Protein AF-A0A2S5M5R1-F1 (afdb_monomer_lite)

Secondary structure (DSSP, 8-state):
-HHHHHHHHHSHHHHHHHHHHHHHHHHH-HHHHHHHHHHHHHHHTTSSPPPSS-SBTT----SSPEEEES-TTSTT-EEEE-HHHHHHHHHT-PPBBPTTSS-SBSSPPPTTTHHHHHHHHHHHHHHHHHHHHHHHHHHHHHHHHTTS--TT----PPPPPP-----------PPPP-S-HHHHHHHTTTTTS-HHHHHHHHHHHHHHHHHHHHHHHHHHHHHHHHHHHHHHHHHHHHHHHHHHTT-------SS-----

Foldseek 3Di:
DVVVLVVLCPDPVNVVVVVVVVVVVCVVCVLQVVLQVVLVVCVVVVVADADQWFFFPPGRHRPDWDWDDQDSVNSVPTGTHHPVVNVCCVPVHKTAGDPPDPDRINYPDDPVCPVVNVVVVVVVVVVVVVVVVCVVVVVVVVVVVVVPDDPPDDDDDDDDDDDDDDDDDDDDDDDDDDDDVVVVVVVVVPPDDDPVVVVVVVVVVVVVVVVVVVVVVVVVVVVVVCVVVVCPVVVVVVVVVCVVVVNPDADPDVPDDDRD

Structure (mmCIF, N/CA/C/O backbone):
data_AF-A0A2S5M5R1-F1
#
_entry.id   AF-A0A2S5M5R1-F1
#
loop_
_atom_site.group_PDB
_atom_site.id
_atom_site.type_symbol
_atom_site.label_atom_id
_atom_site.label_alt_id
_atom_site.label_comp_id
_atom_site.label_asym_id
_atom_site.label_entity_id
_atom_site.label_seq_id
_atom_site.pdbx_PDB_ins_code
_atom_site.Cartn_x
_atom_site.Cartn_y
_atom_site.Cartn_z
_atom_site.occupancy
_atom_site.B_iso_or_equiv
_atom_site.auth_seq_id
_atom_site.auth_comp_id
_atom_site.auth_asym_id
_atom_site.auth_atom_id
_atom_site.pdbx_PDB_model_num
ATOM 1 N N . MET A 1 1 ? 22.640 10.472 -2.741 1.00 59.88 1 MET A N 1
ATOM 2 C CA . MET A 1 1 ? 22.405 9.241 -3.544 1.00 59.88 1 MET A CA 1
ATOM 3 C C . MET A 1 1 ? 20.996 9.078 -4.152 1.00 59.88 1 MET A C 1
ATOM 5 O O . MET A 1 1 ? 20.898 8.384 -5.154 1.00 59.88 1 MET A O 1
ATOM 9 N N . ARG A 1 2 ? 19.905 9.709 -3.663 1.00 61.41 2 ARG A N 1
ATOM 10 C CA . ARG A 1 2 ? 18.540 9.533 -4.243 1.00 61.41 2 ARG A CA 1
ATOM 11 C C . ARG A 1 2 ? 18.372 9.978 -5.711 1.00 61.41 2 ARG A C 1
ATOM 13 O O . ARG A 1 2 ? 17.517 9.445 -6.412 1.00 61.41 2 ARG A O 1
ATOM 20 N N . LEU A 1 3 ? 19.208 10.901 -6.187 1.00 73.88 3 LEU A N 1
ATOM 21 C CA . LEU A 1 3 ? 19.103 11.466 -7.539 1.00 73.88 3 LEU A CA 1
ATOM 22 C C . LEU A 1 3 ? 19.398 10.445 -8.653 1.00 73.88 3 LEU A C 1
ATOM 24 O O . LEU A 1 3 ? 18.807 10.528 -9.725 1.00 73.88 3 LEU A O 1
ATOM 28 N N . ALA A 1 4 ? 20.261 9.451 -8.412 1.00 80.44 4 ALA A N 1
ATOM 29 C CA . ALA A 1 4 ? 20.631 8.471 -9.438 1.00 80.44 4 ALA A CA 1
ATOM 30 C C . ALA A 1 4 ? 19.449 7.567 -9.843 1.00 80.44 4 ALA A C 1
ATOM 32 O O . ALA A 1 4 ? 19.233 7.311 -11.028 1.00 80.44 4 ALA A O 1
ATOM 33 N N . GLY A 1 5 ? 18.635 7.139 -8.870 1.00 84.44 5 GLY A N 1
ATOM 34 C CA . GLY A 1 5 ? 17.433 6.341 -9.132 1.00 84.44 5 GLY A CA 1
ATOM 35 C C . GLY A 1 5 ? 16.354 7.133 -9.873 1.00 84.44 5 GLY A C 1
ATOM 36 O O . GLY A 1 5 ? 15.757 6.625 -10.821 1.00 84.44 5 GLY A O 1
ATOM 37 N N . GLN A 1 6 ? 16.161 8.401 -9.497 1.00 89.88 6 GLN A N 1
ATOM 38 C CA . GLN A 1 6 ? 15.200 9.296 -10.150 1.00 89.88 6 GLN A CA 1
ATOM 39 C C . GLN A 1 6 ? 15.579 9.575 -11.609 1.00 89.88 6 GLN A C 1
ATOM 41 O O . GLN A 1 6 ? 14.720 9.491 -12.484 1.00 89.88 6 GLN A O 1
ATOM 46 N N . ARG A 1 7 ? 16.869 9.813 -11.892 1.00 92.75 7 ARG A N 1
ATOM 47 C CA . ARG A 1 7 ? 17.368 10.000 -13.266 1.00 92.75 7 ARG A CA 1
ATOM 48 C C . ARG A 1 7 ? 17.078 8.783 -14.142 1.00 92.75 7 ARG A C 1
ATOM 50 O O . ARG A 1 7 ? 16.558 8.940 -15.240 1.00 92.75 7 ARG A O 1
ATOM 57 N N . ARG A 1 8 ? 17.334 7.566 -13.645 1.00 91.88 8 ARG A N 1
ATOM 58 C CA . ARG A 1 8 ? 17.018 6.331 -14.382 1.00 91.88 8 ARG A CA 1
ATOM 59 C C . ARG A 1 8 ? 15.512 6.181 -14.618 1.00 91.88 8 ARG A C 1
ATOM 61 O O . ARG A 1 8 ? 15.122 5.862 -15.737 1.00 91.88 8 ARG A O 1
ATOM 68 N N . ALA A 1 9 ? 14.683 6.437 -13.604 1.00 91.50 9 ALA A N 1
ATOM 69 C CA . ALA A 1 9 ? 13.225 6.332 -13.702 1.00 91.50 9 ALA A CA 1
ATOM 70 C C . ALA A 1 9 ? 12.599 7.338 -14.688 1.00 91.50 9 ALA A C 1
ATOM 72 O O . ALA A 1 9 ? 11.546 7.049 -15.251 1.00 91.50 9 ALA A O 1
ATOM 73 N N . ALA A 1 10 ? 13.242 8.488 -14.924 1.00 93.56 10 ALA A N 1
ATOM 74 C CA . ALA A 1 10 ? 12.776 9.489 -15.886 1.00 93.56 10 ALA A CA 1
ATOM 75 C C . ALA A 1 10 ? 13.009 9.080 -17.357 1.00 93.56 10 ALA A C 1
ATOM 77 O O . ALA A 1 10 ? 12.221 9.448 -18.237 1.00 93.56 10 ALA A O 1
ATOM 78 N N . THR A 1 11 ? 14.056 8.292 -17.636 1.00 96.94 11 THR A N 1
ATOM 79 C CA . THR A 1 11 ? 14.350 7.809 -18.999 1.00 96.94 11 THR A CA 1
ATOM 80 C C . THR A 1 11 ? 13.228 6.922 -19.543 1.00 96.94 11 THR A C 1
ATOM 82 O O . THR A 1 11 ? 12.587 6.189 -18.790 1.00 96.94 11 THR A O 1
ATOM 85 N N . GLU A 1 12 ? 13.004 6.951 -20.857 1.00 97.88 12 GLU A N 1
ATOM 86 C CA . GLU A 1 12 ? 12.031 6.076 -21.527 1.00 97.88 12 GLU A CA 1
ATOM 87 C C . GLU A 1 12 ? 12.322 4.595 -21.252 1.00 97.88 12 GLU A C 1
ATOM 89 O O . GLU A 1 12 ? 11.442 3.856 -20.812 1.00 97.88 12 GLU A O 1
ATOM 94 N N . ARG A 1 13 ? 13.596 4.193 -21.371 1.00 96.75 13 ARG A N 1
ATOM 95 C CA . ARG A 1 13 ? 14.056 2.843 -21.021 1.00 96.75 13 ARG A CA 1
ATOM 96 C C . ARG A 1 13 ? 13.705 2.467 -19.578 1.00 96.75 13 ARG A C 1
ATOM 98 O O . ARG A 1 13 ? 13.261 1.352 -19.322 1.00 96.75 13 ARG A O 1
ATOM 105 N N . GLY A 1 14 ? 13.904 3.374 -18.621 1.00 95.62 14 GLY A N 1
ATOM 106 C CA . GLY A 1 14 ? 13.550 3.137 -17.219 1.00 95.62 14 GLY A CA 1
ATOM 107 C C . GLY A 1 14 ? 12.045 2.978 -17.005 1.00 95.62 14 GLY A C 1
ATOM 108 O O . GLY A 1 14 ? 11.625 2.092 -16.256 1.00 95.62 14 GLY A O 1
ATOM 109 N N . ARG A 1 15 ? 11.235 3.788 -17.698 1.00 96.00 15 ARG A N 1
ATOM 110 C CA . ARG A 1 15 ? 9.771 3.684 -17.680 1.00 96.00 15 ARG A CA 1
ATOM 111 C C . ARG A 1 15 ? 9.294 2.349 -18.248 1.00 96.00 15 ARG A C 1
ATOM 113 O O . ARG A 1 15 ? 8.518 1.676 -17.577 1.00 96.00 15 ARG A O 1
ATOM 120 N N . ASP A 1 16 ? 9.800 1.925 -19.405 1.00 97.62 16 ASP A N 1
ATOM 121 C CA . ASP A 1 16 ? 9.460 0.634 -20.020 1.00 97.62 16 ASP A CA 1
ATOM 122 C C . ASP A 1 16 ? 9.837 -0.555 -19.116 1.00 97.62 16 ASP A C 1
ATOM 124 O O . ASP A 1 16 ? 9.004 -1.422 -18.843 1.00 97.62 16 ASP A O 1
ATOM 128 N N . ILE A 1 17 ? 11.045 -0.555 -18.537 1.00 96.62 17 ILE A N 1
ATOM 129 C CA . ILE A 1 17 ? 11.464 -1.593 -17.579 1.00 96.62 17 ILE A CA 1
ATOM 130 C C . ILE A 1 17 ? 10.502 -1.659 -16.384 1.00 96.62 17 ILE A C 1
ATOM 132 O O . ILE A 1 17 ? 10.094 -2.754 -15.979 1.00 96.62 17 ILE A O 1
ATOM 136 N N . ASN A 1 18 ? 10.122 -0.506 -15.827 1.00 95.50 18 ASN A N 1
ATOM 137 C CA . ASN A 1 18 ? 9.189 -0.443 -14.707 1.00 95.50 18 ASN A CA 1
ATOM 138 C C . ASN A 1 18 ? 7.787 -0.934 -15.102 1.00 95.50 18 ASN A C 1
ATOM 140 O O . ASN A 1 18 ? 7.195 -1.729 -14.376 1.00 95.50 18 ASN A O 1
ATOM 144 N N . LEU A 1 19 ? 7.275 -0.532 -16.268 1.00 96.62 19 LEU A N 1
ATOM 145 C CA . LEU A 1 19 ? 5.982 -0.989 -16.785 1.00 96.62 19 LEU A CA 1
ATOM 146 C C . LEU A 1 19 ? 5.950 -2.511 -16.943 1.00 96.62 19 LEU A C 1
ATOM 148 O O . LEU A 1 19 ? 5.024 -3.158 -16.453 1.00 96.62 19 LEU A O 1
ATOM 152 N N . ARG A 1 20 ? 6.997 -3.105 -17.529 1.00 97.75 20 ARG A N 1
ATOM 153 C CA . ARG A 1 20 ? 7.123 -4.566 -17.652 1.00 97.75 20 ARG A CA 1
ATOM 154 C C . ARG A 1 20 ? 7.188 -5.249 -16.289 1.00 97.75 20 ARG A C 1
ATOM 156 O O . ARG A 1 20 ? 6.575 -6.298 -16.101 1.00 97.75 20 ARG A O 1
ATOM 163 N N . ALA A 1 21 ? 7.911 -4.675 -15.326 1.00 96.50 21 ALA A N 1
ATOM 164 C CA . ALA A 1 21 ? 7.988 -5.215 -13.970 1.00 96.50 21 ALA A CA 1
ATOM 165 C C . ALA A 1 21 ? 6.623 -5.185 -13.262 1.00 96.50 21 ALA A C 1
ATOM 167 O O . ALA A 1 21 ? 6.214 -6.192 -12.683 1.00 96.50 21 ALA A O 1
ATOM 168 N N . VAL A 1 22 ? 5.891 -4.073 -13.369 1.00 96.00 22 VAL A N 1
ATOM 169 C CA . VAL A 1 22 ? 4.535 -3.928 -12.821 1.00 96.00 22 VAL A CA 1
ATOM 170 C C . VAL A 1 22 ? 3.564 -4.898 -13.494 1.00 96.00 22 VAL A C 1
ATOM 172 O O . VAL A 1 22 ? 2.800 -5.563 -12.796 1.00 96.00 22 VAL A O 1
ATOM 175 N N . ALA A 1 23 ? 3.611 -5.032 -14.822 1.00 97.25 23 ALA A N 1
ATOM 176 C CA . ALA A 1 23 ? 2.770 -5.969 -15.565 1.00 97.25 23 ALA A CA 1
ATOM 177 C C . ALA A 1 23 ? 3.016 -7.420 -15.122 1.00 97.25 23 ALA A C 1
ATOM 179 O O . ALA A 1 23 ? 2.069 -8.126 -14.779 1.00 97.25 23 ALA A O 1
ATOM 180 N N . ARG A 1 24 ? 4.287 -7.838 -15.022 1.00 98.06 24 ARG A N 1
ATOM 181 C CA . ARG A 1 24 ? 4.650 -9.166 -14.501 1.00 98.06 24 ARG A CA 1
ATOM 182 C C . ARG A 1 24 ? 4.166 -9.379 -13.069 1.00 98.06 24 ARG A C 1
ATOM 184 O O . ARG A 1 24 ? 3.644 -10.446 -12.764 1.00 98.06 24 ARG A O 1
ATOM 191 N N . TYR A 1 25 ? 4.318 -8.383 -12.194 1.00 96.88 25 TYR A N 1
ATOM 192 C CA . TYR A 1 25 ? 3.843 -8.476 -10.813 1.00 96.88 25 TYR A CA 1
ATOM 193 C C . TYR A 1 25 ? 2.324 -8.667 -10.749 1.00 96.88 25 TYR A C 1
ATOM 195 O O . TYR A 1 25 ? 1.855 -9.550 -10.038 1.00 96.88 25 TYR A O 1
ATOM 203 N N . ARG A 1 26 ? 1.558 -7.882 -11.519 1.00 97.38 26 ARG A N 1
ATOM 204 C CA . ARG A 1 26 ? 0.091 -7.986 -11.573 1.00 97.38 26 ARG A CA 1
ATOM 205 C C . ARG A 1 26 ? -0.376 -9.326 -12.130 1.00 97.38 26 ARG A C 1
ATOM 207 O O . ARG A 1 26 ? -1.306 -9.899 -11.580 1.00 97.38 26 ARG A O 1
ATOM 214 N N . ALA A 1 27 ? 0.289 -9.834 -13.166 1.00 97.19 27 ALA A N 1
ATOM 215 C CA . ALA A 1 27 ? -0.008 -11.151 -13.725 1.00 97.19 27 ALA A CA 1
ATOM 216 C C . ALA A 1 27 ? 0.283 -12.282 -12.723 1.00 97.19 27 ALA A C 1
ATOM 218 O O . ALA A 1 27 ? -0.469 -13.246 -12.644 1.00 97.19 27 ALA A O 1
ATOM 219 N N . LYS A 1 28 ? 1.359 -12.153 -11.935 1.00 97.94 28 LYS A N 1
ATOM 220 C CA . LYS A 1 28 ? 1.752 -13.148 -10.927 1.00 97.94 28 LYS A CA 1
ATOM 221 C C . LYS A 1 28 ? 0.915 -13.085 -9.641 1.00 97.94 28 LYS A C 1
ATOM 223 O O . LYS A 1 28 ? 0.787 -14.098 -8.963 1.00 97.94 28 LYS A O 1
ATOM 228 N N . HIS A 1 29 ? 0.392 -11.910 -9.289 1.00 97.19 29 HIS A N 1
ATOM 229 C CA . HIS A 1 29 ? -0.337 -11.655 -8.040 1.00 97.19 29 HIS A CA 1
ATOM 230 C C . HIS A 1 29 ? -1.645 -10.881 -8.286 1.00 97.19 29 HIS A C 1
ATOM 232 O O . HIS A 1 29 ? -1.786 -9.740 -7.813 1.00 97.19 29 HIS A O 1
ATOM 238 N N . PRO A 1 30 ? -2.596 -11.458 -9.044 1.00 96.62 30 PRO A N 1
ATOM 239 C CA . PRO A 1 30 ? -3.842 -10.785 -9.401 1.00 96.62 30 PRO A CA 1
ATOM 240 C C . PRO A 1 30 ? -4.666 -10.387 -8.169 1.00 96.62 30 PRO A C 1
ATOM 242 O O . PRO A 1 30 ? -5.220 -9.290 -8.126 1.00 96.62 30 PRO A O 1
ATOM 245 N N . GLU A 1 31 ? -4.671 -11.213 -7.122 1.00 96.25 31 GLU A N 1
ATOM 246 C CA . GLU A 1 31 ? -5.381 -10.972 -5.866 1.00 96.25 31 GLU A CA 1
ATOM 247 C C . GLU A 1 31 ? -4.845 -9.740 -5.125 1.00 96.25 31 GLU A C 1
ATOM 249 O O . GLU A 1 31 ? -5.608 -8.905 -4.637 1.00 96.25 31 GLU A O 1
ATOM 254 N N . ARG A 1 32 ? -3.517 -9.557 -5.106 1.00 96.69 32 ARG A N 1
ATOM 255 C CA . ARG A 1 32 ? -2.886 -8.395 -4.459 1.00 96.69 32 ARG A CA 1
ATOM 256 C C . ARG A 1 32 ? -3.128 -7.125 -5.255 1.00 96.69 32 ARG A C 1
ATOM 258 O O . ARG A 1 32 ? -3.366 -6.072 -4.669 1.00 96.69 32 ARG A O 1
ATOM 265 N N . ALA A 1 33 ? -3.074 -7.220 -6.582 1.00 97.00 33 ALA A N 1
ATOM 266 C CA . ALA A 1 33 ? -3.345 -6.098 -7.471 1.00 97.00 33 ALA A CA 1
ATOM 267 C C . ALA A 1 33 ? -4.805 -5.625 -7.358 1.00 97.00 33 ALA A C 1
ATOM 269 O O . ALA A 1 33 ? -5.055 -4.416 -7.274 1.00 97.00 33 ALA A O 1
ATOM 270 N N . ALA A 1 34 ? -5.751 -6.567 -7.297 1.00 96.25 34 ALA A N 1
ATOM 271 C CA . ALA A 1 34 ? -7.161 -6.287 -7.054 1.00 96.25 34 ALA A CA 1
ATOM 272 C C . ALA A 1 34 ? -7.354 -5.615 -5.689 1.00 96.25 34 ALA A C 1
ATOM 274 O O . ALA A 1 34 ? -7.958 -4.545 -5.611 1.00 96.25 34 ALA A O 1
ATOM 275 N N . ALA A 1 35 ? -6.743 -6.161 -4.633 1.00 96.62 35 ALA A N 1
ATOM 276 C CA . ALA A 1 35 ? -6.863 -5.604 -3.293 1.00 96.62 35 ALA A CA 1
ATOM 277 C C . ALA A 1 35 ? -6.297 -4.184 -3.171 1.00 96.62 35 ALA A C 1
ATOM 279 O O . ALA A 1 35 ? -6.968 -3.292 -2.657 1.00 96.62 35 ALA A O 1
ATOM 280 N N . GLN A 1 36 ? -5.113 -3.931 -3.738 1.00 96.19 36 GLN A N 1
ATOM 281 C CA . GLN A 1 36 ? -4.529 -2.588 -3.794 1.00 96.19 36 GLN A CA 1
ATOM 282 C C . GLN A 1 36 ? -5.427 -1.590 -4.534 1.00 96.19 36 GLN A C 1
ATOM 284 O O . GLN A 1 36 ? -5.465 -0.408 -4.184 1.00 96.19 36 GLN A O 1
ATOM 289 N N . THR A 1 37 ? -6.123 -2.047 -5.576 1.00 96.81 37 THR A N 1
ATOM 290 C CA . THR A 1 37 ? -7.034 -1.209 -6.357 1.00 96.81 37 THR A CA 1
ATOM 291 C C . THR A 1 37 ? -8.306 -0.905 -5.584 1.00 96.81 37 THR A C 1
ATOM 293 O O . THR A 1 37 ? -8.662 0.266 -5.461 1.00 96.81 37 THR A O 1
ATOM 296 N N . ALA A 1 38 ? -8.915 -1.911 -4.963 1.00 97.12 38 ALA A N 1
ATOM 297 C CA . ALA A 1 38 ? -10.065 -1.737 -4.085 1.00 97.12 38 ALA A CA 1
ATOM 298 C C . ALA A 1 38 ? -9.745 -0.818 -2.890 1.00 97.12 38 ALA A C 1
ATOM 300 O O . ALA A 1 38 ? -10.493 0.120 -2.633 1.00 97.12 38 ALA A O 1
ATOM 301 N N . ALA A 1 39 ? -8.587 -0.975 -2.237 1.00 96.56 39 ALA A N 1
ATOM 302 C CA . ALA A 1 39 ? -8.137 -0.083 -1.163 1.00 96.56 39 ALA A CA 1
ATOM 303 C C . ALA A 1 39 ? -7.930 1.370 -1.628 1.00 96.56 39 ALA A C 1
ATOM 305 O O . ALA A 1 39 ? -8.039 2.309 -0.843 1.00 96.56 39 ALA A O 1
ATOM 306 N N . ARG A 1 40 ? -7.548 1.585 -2.894 1.00 96.81 40 ARG A N 1
ATOM 307 C CA . ARG A 1 40 ? -7.411 2.929 -3.481 1.00 96.81 40 ARG A CA 1
ATOM 308 C C . ARG A 1 40 ? -8.772 3.556 -3.747 1.00 96.81 40 ARG A C 1
ATOM 310 O O . ARG A 1 40 ? -8.961 4.714 -3.406 1.00 96.81 40 ARG A O 1
ATOM 317 N N . ILE A 1 41 ? -9.699 2.790 -4.315 1.00 97.50 41 ILE A N 1
ATOM 318 C CA . ILE A 1 41 ? -11.068 3.244 -4.575 1.00 97.50 41 ILE A CA 1
ATOM 319 C C . ILE A 1 41 ? -11.784 3.554 -3.256 1.00 97.50 41 ILE A C 1
ATOM 321 O O . ILE A 1 41 ? -12.407 4.601 -3.137 1.00 97.50 41 ILE A O 1
ATOM 325 N N . ALA A 1 42 ? -11.653 2.689 -2.249 1.00 96.94 42 ALA A N 1
ATOM 326 C CA . ALA A 1 42 ? -12.264 2.884 -0.939 1.00 96.94 42 ALA A CA 1
ATOM 327 C C . ALA A 1 42 ? -11.719 4.125 -0.208 1.00 96.94 42 ALA A C 1
ATOM 329 O O . ALA A 1 42 ? -12.493 4.855 0.399 1.00 96.94 42 ALA A O 1
ATOM 330 N N . GLU A 1 43 ? -10.416 4.408 -0.310 1.00 96.69 43 GLU A N 1
ATOM 331 C CA . GLU A 1 43 ? -9.837 5.662 0.193 1.00 96.69 43 GLU A CA 1
ATOM 332 C C . GLU A 1 43 ? -10.372 6.884 -0.570 1.00 96.69 43 GLU A C 1
ATOM 334 O O . GLU A 1 43 ? -10.796 7.850 0.052 1.00 96.69 43 GLU A O 1
ATOM 339 N N . ALA A 1 44 ? -10.416 6.831 -1.906 1.00 97.12 44 ALA A N 1
ATOM 340 C CA . ALA A 1 44 ? -10.931 7.931 -2.726 1.00 97.12 44 ALA A CA 1
ATOM 341 C C . ALA A 1 44 ? -12.421 8.221 -2.473 1.00 97.12 44 ALA A C 1
ATOM 343 O O . ALA A 1 44 ? -12.849 9.364 -2.579 1.00 97.12 44 ALA A O 1
ATOM 344 N N . ARG A 1 45 ? -13.200 7.192 -2.118 1.00 97.00 45 ARG A N 1
ATOM 345 C CA . ARG A 1 45 ? -14.617 7.298 -1.737 1.00 97.00 45 ARG A CA 1
ATOM 346 C C . ARG A 1 45 ? -14.838 7.658 -0.262 1.00 97.00 45 ARG A C 1
ATOM 348 O O . ARG A 1 45 ? -15.981 7.702 0.166 1.00 97.00 45 ARG A O 1
ATOM 355 N N . GLY A 1 46 ? -13.782 7.842 0.534 1.00 95.88 46 GLY A N 1
ATOM 356 C CA . GLY A 1 46 ? -13.898 8.157 1.965 1.00 95.88 46 GLY A CA 1
ATOM 357 C C . GLY A 1 46 ? -14.281 6.978 2.874 1.00 95.88 46 GLY A C 1
ATOM 358 O O . GLY A 1 46 ? -14.363 7.147 4.085 1.00 95.88 46 GLY A O 1
ATOM 359 N N . LEU A 1 47 ? -14.438 5.764 2.335 1.00 95.12 47 LEU A N 1
ATOM 360 C CA . LEU A 1 47 ? -14.734 4.550 3.116 1.00 95.12 47 LEU A CA 1
ATOM 361 C C . LEU A 1 47 ? -13.563 4.149 4.031 1.00 95.12 47 LEU A C 1
ATOM 363 O O . LEU A 1 47 ? -13.740 3.524 5.081 1.00 95.12 47 LEU A O 1
ATOM 367 N N . ILE A 1 48 ? -12.343 4.498 3.619 1.00 96.44 48 ILE A N 1
ATOM 368 C CA . ILE A 1 48 ? -11.132 4.367 4.425 1.00 96.44 48 ILE A CA 1
ATOM 369 C C . ILE A 1 48 ? -10.630 5.770 4.732 1.00 96.44 48 ILE A C 1
ATOM 371 O O . ILE A 1 48 ? -10.157 6.477 3.843 1.00 96.44 48 ILE A O 1
ATOM 375 N N . ILE A 1 49 ? -10.681 6.143 6.006 1.00 96.12 49 ILE A N 1
ATOM 376 C CA . ILE A 1 49 ? -10.146 7.416 6.478 1.00 96.12 49 ILE A CA 1
ATOM 377 C C . ILE A 1 49 ? -8.648 7.244 6.713 1.00 96.12 49 ILE A C 1
ATOM 379 O O . ILE A 1 49 ? -8.223 6.438 7.545 1.00 96.12 49 ILE A O 1
ATOM 383 N N . ARG A 1 50 ? -7.841 8.010 5.978 1.00 96.81 50 ARG A N 1
ATOM 384 C CA . ARG A 1 50 ? -6.394 8.062 6.187 1.00 96.81 50 ARG A CA 1
ATOM 385 C C . ARG A 1 50 ? -6.100 8.812 7.496 1.00 96.81 50 ARG A C 1
ATOM 387 O O . ARG A 1 50 ? -6.503 9.968 7.626 1.00 96.81 50 ARG A O 1
ATOM 394 N N . PRO A 1 51 ? -5.392 8.205 8.462 1.00 97.19 51 PRO A N 1
ATOM 395 C CA . PRO A 1 51 ? -5.054 8.875 9.708 1.00 97.19 51 PRO A CA 1
ATOM 396 C C . PRO A 1 51 ? -4.032 9.990 9.465 1.00 97.19 51 PRO A C 1
ATOM 398 O O . PRO A 1 51 ? -3.245 9.947 8.519 1.00 97.19 51 PRO A O 1
ATOM 401 N N . ARG A 1 52 ? -4.008 10.979 10.367 1.00 97.12 52 ARG A N 1
ATOM 402 C CA . ARG A 1 52 ? -3.054 12.103 10.308 1.00 97.12 52 ARG A CA 1
ATOM 403 C C . ARG A 1 52 ? -1.605 11.688 10.576 1.00 97.12 52 ARG A C 1
ATOM 405 O O . ARG A 1 52 ? -0.692 12.420 10.222 1.00 97.12 52 ARG A O 1
ATOM 412 N N . SER A 1 53 ? -1.388 10.547 11.228 1.00 98.06 53 SER A N 1
ATOM 413 C CA . SER A 1 53 ? -0.061 10.016 11.546 1.00 98.06 53 SER A CA 1
ATOM 414 C C . SER A 1 53 ? -0.021 8.500 11.398 1.00 98.06 53 SER A C 1
ATOM 416 O O . SER A 1 53 ? -1.058 7.841 11.339 1.00 98.06 53 SER A O 1
ATOM 418 N N . CYS A 1 54 ? 1.193 7.959 11.338 1.00 98.25 54 CYS A N 1
ATOM 419 C CA . CYS A 1 54 ? 1.472 6.530 11.351 1.00 98.25 54 CYS A CA 1
ATOM 420 C C . CYS A 1 54 ? 0.697 5.825 12.475 1.00 98.25 54 CYS A C 1
ATOM 422 O O . CYS A 1 54 ? 0.665 6.300 13.611 1.00 98.25 54 CYS A O 1
ATOM 424 N N . GLU A 1 55 ? 0.100 4.675 12.170 1.00 97.56 55 GLU A N 1
ATOM 425 C CA . GLU A 1 55 ? -0.693 3.909 13.136 1.00 97.56 55 GLU A CA 1
ATOM 426 C C . GLU A 1 55 ? 0.151 3.056 14.086 1.00 97.56 55 GLU A C 1
ATOM 428 O O . GLU A 1 55 ? -0.396 2.485 15.021 1.00 97.56 55 GLU A O 1
ATOM 433 N N . VAL A 1 56 ? 1.469 2.964 13.889 1.00 97.12 56 VAL A N 1
ATOM 434 C CA . VAL A 1 56 ? 2.370 2.260 14.817 1.00 97.12 56 VAL A CA 1
ATOM 435 C C . VAL A 1 56 ? 2.476 3.018 16.141 1.00 97.12 56 VAL A C 1
ATOM 437 O O . VAL A 1 56 ? 2.568 4.249 16.164 1.00 97.12 56 VAL A O 1
ATOM 440 N N . GLU A 1 57 ? 2.456 2.274 17.248 1.00 96.69 57 GLU A N 1
ATOM 441 C CA . GLU A 1 57 ? 2.611 2.815 18.601 1.00 96.69 57 GLU A CA 1
ATOM 442 C C . GLU A 1 57 ? 3.936 3.596 18.717 1.00 96.69 57 GLU A C 1
ATOM 444 O O . GLU A 1 57 ? 4.958 3.175 18.183 1.00 96.69 57 GLU A O 1
ATOM 449 N N . PHE A 1 58 ? 3.914 4.754 19.385 1.00 95.38 58 PHE A N 1
ATOM 450 C CA . PHE A 1 58 ? 5.068 5.661 19.539 1.00 95.38 58 PHE A CA 1
ATOM 451 C C . PHE A 1 58 ? 5.618 6.293 18.242 1.00 95.38 58 PHE A C 1
ATOM 453 O O . PHE A 1 58 ? 6.678 6.908 18.266 1.00 95.38 58 PHE A O 1
ATOM 460 N N . CYS A 1 59 ? 4.907 6.206 17.109 1.00 96.94 59 CYS A N 1
ATOM 461 C CA . CYS A 1 59 ? 5.302 6.885 15.871 1.00 96.94 59 CYS A CA 1
ATOM 462 C C . CYS A 1 59 ? 4.381 8.066 15.539 1.00 96.94 59 CYS A C 1
ATOM 464 O O . CYS A 1 59 ? 3.181 7.885 15.351 1.00 96.94 59 CYS A O 1
ATOM 466 N N . GLU A 1 60 ? 4.937 9.265 15.373 1.00 97.44 60 GLU A N 1
ATOM 467 C CA . GLU A 1 60 ? 4.161 10.481 15.062 1.00 97.44 60 GLU A CA 1
ATOM 468 C C . GLU A 1 60 ? 4.321 10.977 13.622 1.00 97.44 60 GLU A C 1
ATOM 470 O O . GLU A 1 60 ? 3.705 11.965 13.233 1.00 97.44 60 GLU A O 1
ATOM 475 N N . ARG A 1 61 ? 5.095 10.272 12.786 1.00 97.62 61 ARG A N 1
ATOM 476 C CA . ARG A 1 61 ? 5.307 10.675 11.388 1.00 97.62 61 ARG A CA 1
ATOM 477 C C . ARG A 1 61 ? 3.972 10.759 10.647 1.00 97.62 61 ARG A C 1
ATOM 479 O O . ARG A 1 61 ? 3.232 9.777 10.597 1.00 97.62 61 ARG A O 1
ATOM 486 N N . SER A 1 62 ? 3.699 11.916 10.063 1.00 96.69 62 SER A N 1
ATOM 487 C CA . SER A 1 62 ? 2.486 12.230 9.297 1.00 96.69 62 SER A CA 1
ATOM 488 C C . SER A 1 62 ? 2.704 12.175 7.787 1.00 96.69 62 SER A C 1
ATOM 490 O O . SER A 1 62 ? 1.770 11.970 7.014 1.00 96.69 62 SER A O 1
ATOM 492 N N . GLU A 1 63 ? 3.951 12.309 7.349 1.00 95.06 63 GLU A N 1
ATOM 493 C CA . GLU A 1 63 ? 4.284 12.367 5.936 1.00 95.06 63 GLU A CA 1
ATOM 494 C C . GLU A 1 63 ? 4.401 10.979 5.306 1.00 95.06 63 GLU A C 1
ATOM 496 O O . GLU A 1 63 ? 4.936 10.036 5.896 1.00 95.06 63 GLU A O 1
ATOM 501 N N . ARG A 1 64 ? 3.963 10.886 4.043 1.00 94.69 64 ARG A N 1
ATOM 502 C CA . ARG A 1 64 ? 4.185 9.725 3.163 1.00 94.69 64 ARG A CA 1
ATOM 503 C C . ARG A 1 64 ? 3.762 8.399 3.805 1.00 94.69 64 ARG A C 1
ATOM 505 O O . ARG A 1 64 ? 4.511 7.427 3.806 1.00 94.69 64 ARG A O 1
ATOM 512 N N . LEU A 1 65 ? 2.547 8.352 4.346 1.00 97.69 65 LEU A N 1
ATOM 513 C CA . LEU A 1 65 ? 1.987 7.110 4.877 1.00 97.69 65 LEU A CA 1
ATOM 514 C C . LEU A 1 65 ? 1.674 6.126 3.744 1.00 97.69 65 LEU A C 1
ATOM 516 O O . LEU A 1 65 ? 0.970 6.458 2.788 1.00 97.69 65 LEU A O 1
ATOM 520 N N . HIS A 1 66 ? 2.161 4.900 3.877 1.00 97.44 66 HIS A N 1
ATOM 521 C CA . HIS A 1 66 ? 1.940 3.783 2.972 1.00 97.44 66 HIS A CA 1
ATOM 522 C C . HIS A 1 66 ? 0.846 2.861 3.519 1.00 97.44 66 HIS A C 1
ATOM 524 O O . HIS A 1 66 ? 0.775 2.612 4.722 1.00 97.44 66 HIS A O 1
ATOM 530 N N . LYS A 1 67 ? 0.012 2.325 2.621 1.00 97.44 67 LYS A N 1
ATOM 531 C CA . LYS A 1 67 ? -1.005 1.322 2.960 1.00 97.44 67 LYS A CA 1
ATOM 532 C C . LYS A 1 67 ? -0.363 -0.056 3.068 1.00 97.44 67 LYS A C 1
ATOM 534 O O . LYS A 1 67 ? 0.139 -0.576 2.071 1.00 97.44 67 LYS A O 1
ATOM 539 N N . HIS A 1 68 ? -0.429 -0.660 4.247 1.00 97.00 68 HIS A N 1
ATOM 540 C CA . HIS A 1 68 ? -0.045 -2.048 4.463 1.00 97.00 68 HIS A CA 1
ATOM 541 C C . HIS A 1 68 ? -1.294 -2.934 4.506 1.00 97.00 68 HIS A C 1
ATOM 543 O O . HIS A 1 68 ? -2.225 -2.673 5.267 1.00 97.00 68 HIS A O 1
ATOM 549 N N . HIS A 1 69 ? -1.304 -3.996 3.703 1.00 95.62 69 HIS A N 1
ATOM 550 C CA . HIS A 1 69 ? -2.366 -5.000 3.733 1.00 95.62 69 HIS A CA 1
ATOM 551 C C . HIS A 1 69 ? -1.947 -6.143 4.653 1.00 95.62 69 HIS A C 1
ATOM 553 O O . HIS A 1 69 ? -1.024 -6.890 4.332 1.00 95.62 69 HIS A O 1
ATOM 559 N N . CYS A 1 70 ? -2.663 -6.312 5.763 1.00 92.19 70 CYS A N 1
ATOM 560 C CA . CYS A 1 70 ? -2.445 -7.442 6.666 1.00 92.19 70 CYS A CA 1
ATOM 561 C C . CYS A 1 70 ? -3.019 -8.741 6.074 1.00 92.19 70 CYS A C 1
ATOM 563 O O . CYS A 1 70 ? -2.483 -9.827 6.288 1.00 92.19 70 CYS A O 1
ATOM 565 N N . ASN A 1 71 ? -4.134 -8.618 5.346 1.00 93.81 71 ASN A N 1
ATOM 566 C CA . ASN A 1 71 ? -4.819 -9.701 4.655 1.00 93.81 71 ASN A CA 1
ATOM 567 C C . ASN A 1 71 ? -5.348 -9.191 3.307 1.00 93.81 71 ASN A C 1
ATOM 569 O O . ASN A 1 71 ? -6.264 -8.374 3.268 1.00 93.81 71 ASN A O 1
ATOM 573 N N . TYR A 1 72 ? -4.790 -9.690 2.203 1.00 94.06 72 TYR A N 1
ATOM 574 C CA . TYR A 1 72 ? -5.193 -9.279 0.856 1.00 94.06 72 TYR A CA 1
ATOM 575 C C . TYR A 1 72 ? -6.621 -9.713 0.482 1.00 94.06 72 TYR A C 1
ATOM 577 O O . TYR A 1 72 ? -7.213 -9.094 -0.395 1.00 94.06 72 TYR A O 1
ATOM 585 N N . SER A 1 73 ? -7.217 -10.690 1.176 1.00 95.44 73 SER A N 1
ATOM 586 C CA . SER A 1 73 ? -8.630 -11.059 0.991 1.00 95.44 73 SER A CA 1
ATOM 587 C C . SER A 1 73 ? -9.606 -10.034 1.584 1.00 95.44 73 SER A C 1
ATOM 589 O O . SER A 1 73 ? -10.800 -10.102 1.312 1.00 95.44 73 SER A O 1
ATOM 591 N N . LYS A 1 74 ? -9.123 -9.084 2.399 1.00 95.12 74 LYS A N 1
ATOM 592 C CA . LYS A 1 74 ? -9.910 -7.978 2.964 1.00 95.12 74 LYS A CA 1
ATOM 593 C C . LYS A 1 74 ? -9.338 -6.645 2.472 1.00 95.12 74 LYS A C 1
ATOM 595 O O . LYS A 1 74 ? -8.569 -6.002 3.182 1.00 95.12 74 LYS A O 1
ATOM 600 N N . PRO A 1 75 ? -9.674 -6.212 1.250 1.00 94.38 75 PRO A N 1
ATOM 601 C CA . PRO A 1 75 ? -8.956 -5.128 0.587 1.00 94.38 75 PRO A CA 1
ATOM 602 C C . PRO A 1 75 ? -9.111 -3.767 1.266 1.00 94.38 75 PRO A C 1
ATOM 604 O O . PRO A 1 75 ? -8.187 -2.964 1.234 1.00 94.38 75 PRO A O 1
ATOM 607 N N . ALA A 1 76 ? -10.247 -3.504 1.914 1.00 93.94 76 ALA A N 1
ATOM 608 C CA . ALA A 1 76 ? -10.443 -2.263 2.659 1.00 93.94 76 ALA A CA 1
ATOM 609 C C . ALA A 1 76 ? -9.764 -2.262 4.042 1.00 93.94 76 ALA A C 1
ATOM 611 O O . ALA A 1 76 ? -9.683 -1.229 4.699 1.00 93.94 76 ALA A O 1
ATOM 612 N N . ASP A 1 77 ? -9.269 -3.415 4.488 1.00 94.94 77 ASP A N 1
ATOM 613 C CA . ASP A 1 77 ? -8.754 -3.624 5.834 1.00 94.94 77 ASP A CA 1
ATOM 614 C C . ASP A 1 77 ? -7.226 -3.448 5.871 1.00 94.94 77 ASP A C 1
ATOM 616 O O . ASP A 1 77 ? -6.442 -4.387 6.078 1.00 94.94 77 ASP A O 1
ATOM 620 N N . VAL A 1 78 ? -6.820 -2.207 5.608 1.00 96.75 78 VAL A N 1
ATOM 621 C CA . VAL A 1 78 ? -5.430 -1.742 5.569 1.00 96.75 78 VAL A CA 1
ATOM 622 C C . VAL A 1 78 ? -5.087 -0.922 6.803 1.00 96.75 78 VAL A C 1
ATOM 624 O O . VAL A 1 78 ? -5.962 -0.351 7.447 1.00 96.75 78 VAL A O 1
ATOM 627 N N . ILE A 1 79 ? -3.793 -0.822 7.083 1.00 97.19 79 ILE A N 1
ATOM 628 C CA . ILE A 1 79 ? -3.249 0.153 8.033 1.00 97.19 79 ILE A CA 1
ATOM 629 C C . ILE A 1 79 ? -2.347 1.146 7.303 1.00 97.19 79 ILE A C 1
ATOM 631 O O . ILE A 1 79 ? -1.772 0.828 6.256 1.00 97.19 79 ILE A O 1
ATOM 635 N N . PHE A 1 80 ? -2.182 2.332 7.869 1.00 97.81 80 PHE A N 1
ATOM 636 C CA . PHE A 1 80 ? -1.335 3.394 7.347 1.00 97.81 80 PHE A CA 1
ATOM 637 C C . PHE A 1 80 ? -0.090 3.558 8.209 1.00 97.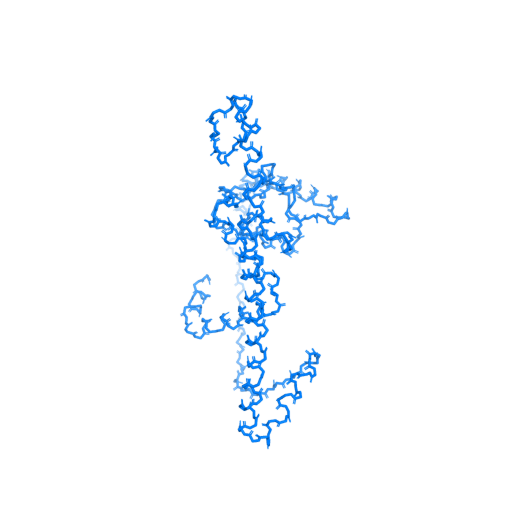81 80 PHE A C 1
ATOM 639 O O . PHE A 1 80 ? -0.148 3.922 9.383 1.00 97.81 80 PHE A O 1
ATOM 646 N N . VAL A 1 81 ? 1.069 3.310 7.608 1.00 97.94 81 VAL A N 1
ATOM 647 C CA . VAL A 1 81 ? 2.357 3.337 8.305 1.00 97.94 81 VAL A CA 1
ATOM 648 C C . VAL A 1 81 ? 3.391 4.114 7.501 1.00 97.94 81 VAL A C 1
ATOM 650 O O . VAL A 1 81 ? 3.301 4.192 6.278 1.00 97.94 81 VAL A O 1
ATOM 653 N N . CYS A 1 82 ? 4.378 4.719 8.157 1.00 98.06 82 CYS A N 1
ATOM 654 C CA . CYS A 1 82 ? 5.485 5.356 7.439 1.00 98.06 82 CYS A CA 1
ATOM 655 C C . CYS A 1 82 ? 6.338 4.305 6.699 1.00 98.06 82 CYS A C 1
ATOM 657 O O . CYS A 1 82 ? 6.250 3.112 6.990 1.00 98.06 82 CYS A O 1
ATOM 659 N N . LEU A 1 83 ? 7.175 4.742 5.751 1.00 96.44 83 LEU A N 1
ATOM 660 C CA . LEU A 1 83 ? 8.010 3.842 4.940 1.00 96.44 83 LEU A CA 1
ATOM 661 C C . LEU A 1 83 ? 8.865 2.882 5.788 1.00 96.44 83 LEU A C 1
ATOM 663 O O . LEU A 1 83 ? 8.894 1.689 5.514 1.00 96.44 83 LEU A O 1
ATOM 667 N N . GLU A 1 84 ? 9.496 3.389 6.848 1.00 96.62 84 GLU A N 1
ATOM 668 C CA . GLU A 1 84 ? 10.358 2.591 7.732 1.00 96.62 84 GLU A CA 1
ATOM 669 C C . GLU A 1 84 ? 9.588 1.452 8.413 1.00 96.62 84 GLU A C 1
ATOM 671 O O . GLU A 1 84 ? 9.998 0.294 8.371 1.00 96.62 84 GLU A O 1
ATOM 676 N N . HIS A 1 85 ? 8.419 1.756 8.980 1.00 97.62 85 HIS A N 1
ATOM 677 C CA . HIS A 1 85 ? 7.575 0.733 9.590 1.00 97.62 85 HIS A CA 1
ATOM 678 C C . HIS A 1 85 ? 6.962 -0.205 8.551 1.00 97.62 85 HIS A C 1
ATOM 680 O O . HIS A 1 85 ? 6.793 -1.389 8.828 1.00 97.62 85 HIS A O 1
ATOM 686 N N . HIS A 1 86 ? 6.659 0.288 7.349 1.00 97.12 86 HIS A N 1
ATOM 687 C CA . HIS A 1 86 ? 6.195 -0.557 6.255 1.00 97.12 86 HIS A CA 1
ATOM 688 C C . HIS A 1 86 ? 7.233 -1.633 5.905 1.00 97.12 86 HIS A C 1
ATOM 690 O O . HIS A 1 86 ? 6.887 -2.810 5.826 1.00 97.12 86 HIS A O 1
ATOM 696 N N . GLU A 1 87 ? 8.498 -1.244 5.739 1.00 95.75 87 GLU A N 1
ATOM 697 C CA . GLU A 1 87 ? 9.613 -2.164 5.483 1.00 95.75 87 GLU A CA 1
ATOM 698 C C . GLU A 1 87 ? 9.838 -3.112 6.666 1.00 95.75 87 GLU A C 1
ATOM 700 O O . GLU A 1 87 ? 9.935 -4.325 6.472 1.00 95.75 87 GLU A O 1
ATOM 705 N N . HIS A 1 88 ? 9.815 -2.595 7.899 1.00 95.06 88 HIS A N 1
ATOM 706 C CA . HIS A 1 88 ? 9.932 -3.417 9.103 1.00 95.06 88 HIS A CA 1
ATOM 707 C C . HIS A 1 88 ? 8.865 -4.518 9.154 1.00 95.06 88 HIS A C 1
ATOM 709 O O . HIS A 1 88 ? 9.181 -5.664 9.469 1.00 95.06 88 HIS A O 1
ATOM 715 N N . ILE A 1 89 ? 7.612 -4.217 8.801 1.00 95.06 89 ILE A N 1
ATOM 716 C CA . ILE A 1 89 ? 6.540 -5.223 8.820 1.00 95.06 89 ILE A CA 1
ATOM 717 C C . ILE A 1 89 ? 6.794 -6.348 7.806 1.00 95.06 89 ILE A C 1
ATOM 719 O O . ILE A 1 89 ? 6.481 -7.512 8.080 1.00 95.06 89 ILE A O 1
ATOM 723 N N . HIS A 1 90 ? 7.380 -6.029 6.647 1.00 93.25 90 HIS A N 1
ATOM 724 C CA . HIS A 1 90 ? 7.721 -7.031 5.631 1.00 93.25 90 HIS A CA 1
ATOM 725 C C . HIS A 1 90 ? 8.938 -7.883 6.007 1.00 93.25 90 HIS A C 1
ATOM 727 O O . HIS A 1 90 ? 8.974 -9.055 5.632 1.00 93.25 90 HIS A O 1
ATOM 733 N N . HIS A 1 91 ? 9.905 -7.329 6.744 1.00 93.69 91 HIS A N 1
ATOM 734 C CA . HIS A 1 91 ? 11.198 -7.982 6.990 1.00 93.69 91 HIS A CA 1
ATOM 735 C C . HIS A 1 91 ? 11.385 -8.520 8.412 1.00 93.69 91 HIS A C 1
ATOM 737 O O . HIS A 1 91 ? 11.895 -9.624 8.583 1.00 93.69 91 HIS A O 1
ATOM 743 N N . CYS A 1 92 ? 10.969 -7.765 9.425 1.00 91.50 92 CYS A N 1
ATOM 744 C CA . CYS A 1 92 ? 11.277 -8.032 10.830 1.00 91.50 92 CYS A CA 1
ATOM 745 C C . CYS A 1 92 ? 10.078 -8.595 11.603 1.00 91.50 92 CYS A C 1
ATOM 747 O O . CYS A 1 92 ? 10.260 -9.381 12.531 1.00 91.50 92 CYS A O 1
ATOM 749 N N . GLY A 1 93 ? 8.849 -8.255 11.201 1.00 89.69 93 GLY A N 1
ATOM 750 C CA . GLY A 1 93 ? 7.635 -8.862 11.742 1.00 89.69 93 GLY A CA 1
ATOM 751 C C . GLY A 1 93 ? 6.596 -7.865 12.264 1.00 89.69 93 GLY A C 1
ATOM 752 O O . GLY A 1 93 ? 6.543 -6.720 11.823 1.00 89.69 93 GLY A O 1
ATOM 753 N N . PRO A 1 94 ? 5.681 -8.312 13.140 1.00 91.19 94 PRO A N 1
ATOM 754 C CA . PRO A 1 94 ? 4.517 -7.531 13.536 1.00 91.19 94 PRO A CA 1
ATOM 755 C C . PRO A 1 94 ? 4.902 -6.346 14.426 1.00 91.19 94 PRO A C 1
ATOM 757 O O . PRO A 1 94 ? 5.625 -6.499 15.407 1.00 91.19 94 PRO A O 1
ATOM 760 N N . LEU A 1 95 ? 4.333 -5.179 14.130 1.00 93.00 95 LEU A N 1
ATOM 761 C CA . LEU A 1 95 ? 4.414 -3.999 14.987 1.00 93.00 95 LEU A CA 1
ATOM 762 C C . LEU A 1 95 ? 3.114 -3.799 15.759 1.00 93.00 95 LEU A C 1
ATOM 764 O O . LEU A 1 95 ? 2.023 -4.127 15.273 1.00 93.00 95 LEU A O 1
ATOM 768 N N . ARG A 1 96 ? 3.240 -3.240 16.964 1.00 93.88 96 ARG A N 1
ATOM 769 C CA . ARG A 1 96 ? 2.098 -2.818 17.771 1.00 93.88 96 ARG A CA 1
ATOM 770 C C . ARG A 1 96 ? 1.532 -1.513 17.224 1.00 93.88 96 ARG A C 1
ATOM 772 O O . ARG A 1 96 ? 2.282 -0.606 16.867 1.00 93.88 96 ARG A O 1
ATOM 779 N N . LEU A 1 97 ? 0.211 -1.436 17.142 1.00 95.00 97 LEU A N 1
ATOM 780 C CA . LEU A 1 97 ? -0.497 -0.256 16.660 1.00 95.00 97 LEU A CA 1
ATOM 781 C C . LEU A 1 97 ? -1.004 0.593 17.832 1.00 95.00 97 LEU A C 1
ATOM 783 O O . LEU A 1 97 ? -1.146 0.107 18.957 1.00 95.00 97 LEU A O 1
ATOM 787 N N . LYS A 1 98 ? -1.269 1.871 17.559 1.00 95.62 98 LYS A N 1
ATOM 788 C CA . LYS A 1 98 ? -1.914 2.811 18.479 1.00 95.62 98 LYS A CA 1
ATOM 789 C C . LYS A 1 98 ? -3.295 2.297 18.871 1.00 95.62 98 LYS A C 1
ATOM 791 O O . LYS A 1 98 ? -3.980 1.671 18.069 1.00 95.62 98 LYS A O 1
ATOM 796 N N . ALA A 1 99 ? -3.736 2.645 20.078 1.00 92.06 99 ALA A N 1
ATOM 797 C CA . ALA A 1 99 ? -5.060 2.272 20.581 1.00 92.06 99 ALA A CA 1
ATOM 798 C C . ALA A 1 99 ? -6.218 2.815 19.722 1.00 92.06 99 ALA A C 1
ATOM 800 O O . ALA A 1 99 ? -7.292 2.229 19.711 1.00 92.06 99 ALA A O 1
ATOM 801 N N . THR A 1 100 ? -5.991 3.908 18.988 1.00 89.94 100 THR A N 1
ATOM 802 C CA . THR A 1 100 ? -6.961 4.490 18.051 1.00 89.94 100 THR A CA 1
ATOM 803 C C . THR A 1 100 ? -7.061 3.736 16.725 1.00 89.94 100 THR A C 1
ATOM 805 O O . THR A 1 100 ? -7.983 3.989 15.953 1.00 89.94 100 THR A O 1
ATOM 808 N N . SER A 1 101 ? -6.125 2.829 16.427 1.00 88.38 101 SER A N 1
ATOM 809 C CA . SER A 1 101 ? -6.203 2.001 15.227 1.00 88.38 101 SER A CA 1
ATOM 810 C C . SER A 1 101 ? -7.307 0.957 15.384 1.00 88.38 101 SER A C 1
ATOM 812 O O . SER A 1 101 ? -7.507 0.398 16.462 1.00 88.38 101 SER A O 1
ATOM 814 N N . ARG A 1 102 ? -7.987 0.615 14.281 1.00 84.75 102 ARG A N 1
ATOM 815 C CA . ARG A 1 102 ? -9.014 -0.448 14.267 1.00 84.75 102 ARG A CA 1
ATOM 816 C C . ARG A 1 102 ? -8.445 -1.821 14.651 1.00 84.75 102 ARG A C 1
ATOM 818 O O . ARG A 1 102 ? -9.199 -2.745 14.943 1.00 84.75 102 ARG A O 1
ATOM 825 N N . ARG A 1 103 ? -7.118 -1.986 14.612 1.00 81.06 103 ARG A N 1
ATOM 826 C CA . ARG A 1 103 ? -6.409 -3.230 14.926 1.00 81.06 103 ARG A CA 1
ATOM 827 C C . ARG A 1 103 ? -5.380 -2.990 16.024 1.00 81.06 103 ARG A C 1
ATOM 829 O O . ARG A 1 103 ? -4.743 -1.949 16.078 1.00 81.06 103 ARG A O 1
ATOM 836 N N . LYS A 1 104 ? -5.121 -4.021 16.832 1.00 72.81 104 LYS A N 1
ATOM 837 C CA . LYS A 1 104 ? -4.049 -3.998 17.845 1.00 72.81 104 LYS A CA 1
ATOM 838 C C . LYS A 1 104 ? -2.648 -4.225 17.254 1.00 72.81 104 LYS A C 1
ATOM 840 O O . LYS A 1 104 ? -1.661 -3.730 17.796 1.00 72.81 104 LYS A O 1
ATOM 845 N N . TRP A 1 105 ? -2.554 -4.976 16.153 1.00 73.50 105 TRP A N 1
ATOM 846 C CA . TRP A 1 105 ? -1.287 -5.388 15.538 1.00 73.50 105 TRP A CA 1
ATOM 847 C C . TRP A 1 105 ? -1.314 -5.235 14.018 1.00 73.50 105 TRP A C 1
ATOM 849 O O . TRP A 1 105 ? -2.316 -5.560 13.378 1.00 73.50 105 TRP A O 1
ATOM 859 N N . ALA A 1 10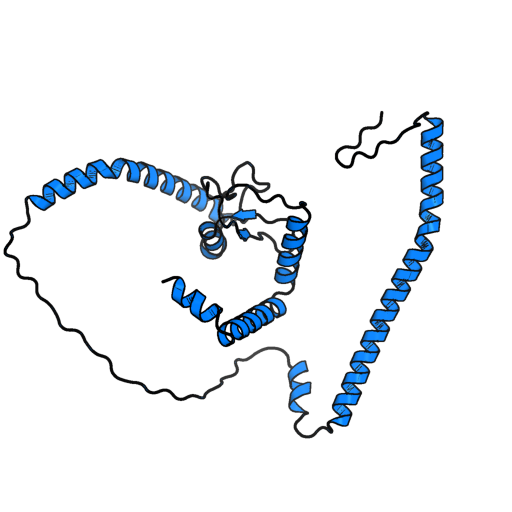6 ? -0.181 -4.819 13.446 1.00 59.62 106 ALA A N 1
ATOM 860 C CA . ALA A 1 106 ? 0.003 -4.675 12.001 1.00 59.62 106 ALA A CA 1
ATOM 861 C C . ALA A 1 106 ? 0.017 -6.008 11.247 1.00 59.62 106 ALA A C 1
ATOM 863 O O . ALA A 1 106 ? -0.317 -6.101 10.075 1.00 59.62 106 ALA A O 1
ATOM 864 N N . ARG A 1 107 ? 0.411 -7.065 11.942 1.00 71.69 107 ARG A N 1
ATOM 865 C CA . ARG A 1 107 ? 0.273 -8.448 11.516 1.00 71.69 107 ARG A CA 1
ATOM 866 C C . ARG A 1 107 ? 0.022 -9.234 12.787 1.00 71.69 107 ARG A C 1
ATOM 868 O O . ARG A 1 107 ? 0.616 -8.909 13.811 1.00 71.69 107 ARG A O 1
ATOM 875 N N . ALA A 1 108 ? -0.862 -10.226 12.761 1.00 67.31 108 ALA A N 1
ATOM 876 C CA . ALA A 1 108 ? -1.031 -11.069 13.937 1.00 67.31 108 ALA A CA 1
ATOM 877 C C . ALA A 1 108 ? 0.335 -11.704 14.266 1.00 67.31 108 ALA A C 1
ATOM 879 O O . ALA A 1 108 ? 0.919 -12.346 13.383 1.00 67.31 108 ALA A O 1
ATOM 880 N N . PRO A 1 109 ? 0.895 -11.482 15.468 1.00 68.06 109 PRO A N 1
ATOM 881 C CA . PRO A 1 109 ? 2.115 -12.162 15.859 1.00 68.06 109 PRO A CA 1
ATOM 882 C C . PRO A 1 109 ? 1.880 -13.669 15.837 1.00 68.06 109 PRO A C 1
ATOM 884 O O . PRO A 1 109 ? 0.799 -14.147 16.186 1.00 68.06 109 PRO A O 1
ATOM 887 N N . LYS A 1 110 ? 2.895 -14.430 15.416 1.00 70.88 110 LYS A N 1
ATOM 888 C CA . LYS A 1 110 ? 2.854 -15.882 15.600 1.00 70.88 110 LYS A CA 1
ATOM 889 C C . LYS A 1 110 ? 2.764 -16.130 17.106 1.00 70.88 110 LYS A C 1
ATOM 891 O O . LYS A 1 110 ? 3.402 -15.410 17.870 1.00 70.88 110 LYS A O 1
ATOM 896 N N . ALA A 1 111 ? 2.003 -17.132 17.544 1.00 66.62 111 ALA A N 1
ATOM 897 C CA . ALA A 1 111 ? 1.823 -17.404 18.975 1.00 66.62 111 ALA A CA 1
ATOM 898 C C . ALA A 1 111 ? 3.168 -17.517 19.728 1.00 66.62 111 ALA A C 1
ATOM 900 O O . ALA A 1 111 ? 3.296 -17.044 20.854 1.00 66.62 111 ALA A O 1
ATOM 901 N N . SER A 1 112 ? 4.201 -18.040 19.059 1.00 62.28 112 SER A N 1
ATOM 902 C CA . SER A 1 112 ? 5.569 -18.138 19.574 1.00 62.28 112 SER A CA 1
ATOM 903 C C . SER A 1 112 ? 6.324 -16.803 19.698 1.00 62.28 112 SER A C 1
ATOM 905 O O . SER A 1 112 ? 7.243 -16.713 20.504 1.00 62.28 112 SER A O 1
ATOM 907 N N . SER A 1 113 ? 5.954 -15.755 18.950 1.00 59.16 113 SER A N 1
ATOM 908 C CA . SER A 1 113 ? 6.689 -14.479 18.898 1.00 59.16 113 SER A CA 1
ATOM 909 C C . SER A 1 113 ? 6.147 -13.398 19.838 1.00 59.16 113 SER A C 1
ATOM 911 O O . SER A 1 113 ? 6.816 -12.391 20.054 1.00 59.16 113 SER A O 1
ATOM 913 N N . ILE A 1 114 ? 4.953 -13.581 20.416 1.00 61.00 114 ILE A N 1
ATOM 914 C CA . ILE A 1 114 ? 4.293 -12.570 21.266 1.00 61.00 114 ILE A CA 1
ATOM 915 C C . ILE A 1 114 ? 5.166 -12.180 22.467 1.00 61.00 114 ILE A C 1
ATOM 917 O O . ILE A 1 114 ? 5.221 -11.005 22.827 1.00 61.00 114 ILE A O 1
ATOM 921 N N . LYS A 1 115 ? 5.885 -13.144 23.057 1.00 58.50 115 LYS A N 1
ATOM 922 C CA . LYS A 1 115 ? 6.776 -12.889 24.199 1.00 58.50 115 LYS A CA 1
ATOM 923 C C . LYS A 1 115 ? 7.983 -12.018 23.815 1.00 58.50 115 LYS A C 1
ATOM 925 O O . LYS A 1 115 ? 8.286 -11.075 24.534 1.00 58.50 115 LYS A O 1
ATOM 930 N N . GLN A 1 116 ? 8.597 -12.260 22.653 1.00 57.47 116 GLN A N 1
ATOM 931 C CA . GLN A 1 116 ? 9.798 -11.538 22.201 1.00 57.47 116 GLN A CA 1
ATOM 932 C C . GLN A 1 116 ? 9.507 -10.098 21.751 1.00 57.47 116 GLN A C 1
ATOM 934 O O . GLN A 1 116 ? 10.277 -9.189 22.053 1.00 57.47 116 GLN A O 1
ATOM 939 N N . THR A 1 117 ? 8.386 -9.850 21.062 1.00 53.66 117 THR A N 1
ATOM 940 C CA . THR A 1 117 ? 8.059 -8.500 20.559 1.00 53.66 117 THR A CA 1
ATOM 941 C C . THR A 1 117 ? 7.800 -7.500 21.695 1.00 53.66 117 THR A C 1
ATOM 943 O O . THR A 1 117 ? 8.163 -6.330 21.583 1.00 53.66 117 THR A O 1
ATOM 946 N N . ILE A 1 118 ? 7.216 -7.949 22.812 1.00 56.62 118 ILE A N 1
ATOM 947 C CA . ILE A 1 118 ? 6.980 -7.102 23.995 1.00 56.62 118 ILE A CA 1
ATOM 948 C C . ILE A 1 118 ? 8.305 -6.690 24.656 1.00 56.62 118 ILE A C 1
ATOM 950 O O . ILE A 1 118 ? 8.418 -5.581 25.180 1.00 56.62 118 ILE A O 1
ATOM 954 N N . GLU A 1 119 ? 9.309 -7.562 24.615 1.00 53.16 119 GLU A N 1
ATOM 955 C CA . GLU A 1 119 ? 10.596 -7.356 25.274 1.00 53.16 119 GLU A CA 1
ATOM 956 C C . GLU A 1 119 ? 11.483 -6.378 24.490 1.00 53.16 119 GLU A C 1
ATOM 958 O O . GLU A 1 119 ? 11.977 -5.412 25.070 1.00 53.16 119 GLU A O 1
ATOM 963 N N . VAL A 1 120 ? 11.554 -6.518 23.159 1.00 53.28 120 VAL A N 1
ATOM 964 C CA . VAL A 1 120 ? 12.330 -5.619 22.281 1.00 53.28 120 VAL A CA 1
ATOM 965 C C . VAL A 1 120 ? 11.834 -4.171 22.361 1.00 53.28 120 VAL A C 1
ATOM 967 O O . VAL A 1 120 ? 12.644 -3.258 22.517 1.00 53.28 120 VAL A O 1
ATOM 970 N N . CYS A 1 121 ? 10.516 -3.932 22.349 1.00 50.28 121 CYS A N 1
ATOM 971 C CA . CYS A 1 121 ? 9.973 -2.572 22.475 1.00 50.28 121 CYS A CA 1
ATOM 972 C C . CYS A 1 121 ? 10.267 -1.925 23.843 1.00 50.28 121 CYS A C 1
ATOM 974 O O . CYS A 1 121 ? 10.409 -0.704 23.926 1.00 50.28 121 CYS A O 1
ATOM 976 N N . ARG A 1 122 ? 10.390 -2.717 24.920 1.00 49.38 122 ARG A N 1
ATOM 977 C CA . ARG A 1 122 ? 10.817 -2.213 26.238 1.00 49.38 122 ARG A CA 1
ATOM 978 C C . ARG A 1 122 ? 12.304 -1.858 26.246 1.00 49.38 122 ARG A C 1
ATOM 980 O O . ARG A 1 122 ? 12.678 -0.838 26.820 1.00 49.38 122 ARG A O 1
ATOM 987 N N . SER A 1 123 ? 13.139 -2.643 25.568 1.00 48.47 123 SER A N 1
ATOM 988 C CA . SER A 1 123 ? 14.573 -2.363 25.432 1.00 48.47 123 SER A CA 1
ATOM 989 C C . SER A 1 123 ? 14.842 -1.091 24.621 1.00 48.47 123 SER A C 1
ATOM 991 O O . SER A 1 123 ? 15.733 -0.326 24.975 1.00 48.47 123 SER A O 1
ATOM 993 N N . SER A 1 124 ? 14.057 -0.818 23.573 1.00 49.50 124 SER A N 1
ATOM 994 C CA . SER A 1 124 ? 14.210 0.386 22.741 1.00 49.50 124 SER A CA 1
ATOM 995 C C . SER A 1 124 ? 13.902 1.682 23.503 1.00 49.50 124 SER A C 1
ATOM 997 O O . SER A 1 124 ? 14.668 2.636 23.390 1.00 49.50 124 SER A O 1
ATOM 999 N N . LYS A 1 125 ? 12.863 1.697 24.354 1.00 51.22 125 LYS A N 1
ATOM 1000 C CA . LYS A 1 125 ? 12.584 2.830 25.261 1.00 51.22 125 LYS A CA 1
ATOM 1001 C C . LYS A 1 125 ? 13.730 3.089 26.239 1.00 51.22 125 LYS A C 1
ATOM 1003 O O . LYS A 1 125 ? 14.112 4.235 26.448 1.00 51.22 125 LYS A O 1
ATOM 1008 N N . LEU A 1 126 ? 14.337 2.025 26.771 1.00 46.84 126 LEU A N 1
ATOM 1009 C CA . LEU A 1 126 ? 15.516 2.141 27.634 1.00 46.84 126 LEU A CA 1
ATOM 1010 C C . LEU A 1 126 ? 16.748 2.663 26.877 1.00 46.84 126 LEU A C 1
ATOM 1012 O O . LEU A 1 126 ? 17.606 3.304 27.481 1.00 46.84 126 LEU A O 1
ATOM 1016 N N . ILE A 1 127 ? 16.857 2.406 25.571 1.00 50.72 127 ILE A N 1
ATOM 1017 C CA . ILE A 1 127 ? 17.947 2.921 24.731 1.00 50.72 127 ILE A CA 1
ATOM 1018 C C . ILE A 1 127 ? 17.737 4.407 24.412 1.00 50.72 127 ILE A C 1
ATOM 1020 O O . ILE A 1 127 ? 18.705 5.159 24.490 1.00 50.72 127 ILE A O 1
ATOM 1024 N N . GLU A 1 128 ? 16.513 4.865 24.130 1.00 49.44 128 GLU A N 1
ATOM 1025 C CA . GLU A 1 128 ? 16.222 6.298 23.944 1.00 49.44 128 GLU A CA 1
ATOM 1026 C C . GLU A 1 128 ? 16.393 7.104 25.244 1.00 49.44 128 GLU A C 1
ATOM 1028 O O . GLU A 1 128 ? 17.053 8.145 25.231 1.00 49.44 128 GLU A O 1
ATOM 1033 N N . GLU A 1 129 ? 15.936 6.586 26.390 1.00 53.19 129 GLU A N 1
ATOM 1034 C CA . GLU A 1 129 ? 16.164 7.219 27.701 1.00 53.19 129 GLU A CA 1
ATOM 1035 C C . GLU A 1 129 ? 17.655 7.267 28.083 1.00 53.19 129 GLU A C 1
ATOM 1037 O O . GLU A 1 129 ? 18.136 8.269 28.623 1.00 53.19 129 GLU A O 1
ATOM 1042 N N . LYS A 1 130 ? 18.433 6.221 27.764 1.00 51.66 130 LYS A N 1
ATOM 1043 C CA . LYS A 1 130 ? 19.897 6.224 27.957 1.00 51.66 130 LYS A CA 1
ATOM 1044 C C . LYS A 1 130 ? 20.622 7.114 26.944 1.00 51.66 130 LYS A C 1
ATOM 1046 O O . LYS A 1 130 ? 21.648 7.701 27.283 1.00 51.66 130 LYS A O 1
ATOM 1051 N N . SER A 1 131 ? 20.095 7.254 25.728 1.00 44.53 131 SER A N 1
ATOM 1052 C CA . SER A 1 131 ? 20.629 8.135 24.683 1.00 44.53 131 SER A CA 1
ATOM 1053 C C . SER A 1 131 ? 20.483 9.614 25.061 1.00 44.53 131 SER A C 1
ATOM 1055 O O . SER A 1 131 ? 21.436 10.375 24.904 1.00 44.53 131 SER A O 1
ATOM 1057 N N . MET A 1 132 ? 19.366 10.012 25.687 1.00 46.09 132 MET A N 1
ATOM 1058 C CA . MET A 1 132 ? 19.188 11.375 26.215 1.00 46.09 132 MET A CA 1
ATOM 1059 C C . MET A 1 132 ? 20.088 11.706 27.418 1.00 46.09 132 MET A C 1
ATOM 1061 O O . MET A 1 132 ? 20.408 12.873 27.630 1.00 46.09 132 MET A O 1
ATOM 1065 N N . ARG A 1 133 ? 20.572 10.709 28.175 1.00 50.69 133 ARG A N 1
ATOM 1066 C CA . ARG A 1 133 ? 21.588 10.903 29.237 1.00 50.69 133 ARG A CA 1
ATOM 1067 C C . ARG A 1 133 ? 23.036 10.876 28.722 1.00 50.69 133 ARG A C 1
ATOM 1069 O O . ARG A 1 133 ? 23.965 11.243 29.440 1.00 50.69 133 ARG A O 1
ATOM 1076 N N . ARG A 1 134 ? 23.253 10.487 27.462 1.00 44.19 134 ARG A N 1
ATOM 1077 C CA . ARG A 1 134 ? 24.574 10.372 26.821 1.00 44.19 134 ARG A CA 1
ATOM 1078 C C . ARG A 1 134 ? 25.311 11.697 26.520 1.00 44.19 134 ARG A C 1
ATOM 1080 O O . ARG A 1 134 ? 26.542 11.640 26.458 1.00 44.19 134 ARG A O 1
ATOM 1087 N N . PRO A 1 135 ? 24.676 12.888 26.401 1.00 48.66 135 PRO A N 1
ATOM 1088 C CA . PRO A 1 135 ? 25.407 14.136 26.153 1.00 48.66 135 PRO A CA 1
ATOM 1089 C C . PRO A 1 135 ? 26.386 14.519 27.273 1.00 48.66 135 PRO A C 1
ATOM 1091 O O . PRO A 1 135 ? 27.390 15.176 27.002 1.00 48.66 135 PRO A O 1
ATOM 1094 N N . GLN A 1 136 ? 26.141 14.096 28.520 1.00 55.62 136 GLN A N 1
ATOM 1095 C CA . GLN A 1 136 ? 27.056 14.363 29.639 1.00 55.62 136 GLN A CA 1
ATOM 1096 C C . GLN A 1 136 ? 28.267 13.415 29.642 1.00 55.62 136 GLN A C 1
ATOM 1098 O O . GLN A 1 136 ? 29.393 13.867 29.844 1.00 55.62 136 GLN A O 1
ATOM 1103 N N . ALA A 1 137 ? 28.067 12.133 29.321 1.00 53.59 137 ALA A N 1
ATOM 1104 C CA . ALA A 1 137 ? 29.149 11.146 29.274 1.00 53.59 137 ALA A CA 1
ATOM 1105 C C . ALA A 1 137 ? 30.109 11.368 28.088 1.00 53.59 137 ALA A C 1
ATOM 1107 O O . ALA A 1 137 ? 31.319 11.208 28.233 1.00 53.59 137 ALA A O 1
ATOM 1108 N N . ILE A 1 138 ? 29.602 11.808 26.927 1.00 55.59 138 ILE A N 1
ATOM 1109 C CA . ILE A 1 138 ? 30.442 12.117 25.754 1.00 55.59 138 ILE A CA 1
ATOM 1110 C C . ILE A 1 138 ? 31.291 13.377 25.996 1.00 55.59 138 ILE A C 1
ATOM 1112 O O . ILE A 1 138 ? 32.464 13.394 25.627 1.00 55.59 138 ILE A O 1
ATOM 1116 N N . LYS A 1 139 ? 30.759 14.400 26.687 1.00 56.66 139 LYS A N 1
ATOM 1117 C CA . LYS A 1 139 ? 31.542 15.591 27.075 1.00 56.66 139 LYS A CA 1
ATOM 1118 C C . LYS A 1 139 ? 32.677 15.257 28.047 1.00 56.66 139 LYS A C 1
ATOM 1120 O O . LYS A 1 139 ? 33.753 15.836 27.931 1.00 56.66 139 LYS A O 1
ATOM 1125 N N . GLN A 1 140 ? 32.471 14.320 28.974 1.00 61.09 140 GLN A N 1
ATOM 1126 C CA . GLN A 1 140 ? 33.521 13.877 29.899 1.00 61.09 140 GLN A CA 1
ATOM 1127 C C . GLN A 1 140 ? 34.580 13.007 29.204 1.00 61.09 140 GLN A C 1
ATOM 1129 O O . GLN A 1 140 ? 35.769 13.171 29.467 1.00 61.09 140 GLN A O 1
ATOM 1134 N N . HIS A 1 141 ? 34.179 12.146 28.263 1.00 53.75 141 HIS A N 1
ATOM 1135 C CA . HIS A 1 141 ? 35.112 11.295 27.521 1.00 53.75 141 HIS A CA 1
ATOM 1136 C C . HIS A 1 141 ? 35.958 12.085 26.503 1.00 53.75 141 HIS A C 1
ATOM 1138 O O . HIS A 1 141 ? 37.168 11.884 26.425 1.00 53.75 141 HIS A O 1
ATOM 1144 N N . ALA A 1 142 ? 35.371 13.061 25.798 1.00 54.31 142 ALA A N 1
ATOM 1145 C CA . ALA A 1 142 ? 36.108 13.951 24.893 1.00 54.31 142 ALA A CA 1
ATOM 1146 C C . ALA A 1 142 ? 37.146 14.820 25.632 1.00 54.31 142 ALA A C 1
ATOM 1148 O O . ALA A 1 142 ? 38.238 15.053 25.116 1.00 54.31 142 ALA A O 1
ATOM 1149 N N . LYS A 1 143 ? 36.849 15.235 26.873 1.00 59.50 143 LYS A N 1
ATOM 1150 C CA . LYS A 1 143 ? 37.788 15.982 27.728 1.00 59.50 143 LYS A CA 1
ATOM 1151 C C . LYS A 1 143 ? 38.990 15.133 28.165 1.00 59.50 143 LYS A C 1
ATOM 1153 O O . LYS A 1 143 ? 40.063 15.680 28.389 1.00 59.50 143 LYS A O 1
ATOM 1158 N N . HIS A 1 144 ? 38.819 13.813 28.256 1.00 55.44 144 HIS A N 1
ATOM 1159 C CA . HIS A 1 144 ? 39.885 12.892 28.650 1.00 55.44 144 HIS A CA 1
ATOM 1160 C C . HIS A 1 144 ? 40.761 12.445 27.467 1.00 55.44 144 HIS A C 1
ATOM 1162 O O . HIS A 1 144 ? 41.957 12.230 27.642 1.00 55.44 144 HIS A O 1
ATOM 1168 N N . ILE A 1 145 ? 40.199 12.375 26.253 1.00 55.62 145 ILE A N 1
ATOM 1169 C CA . ILE A 1 145 ? 40.955 12.081 25.022 1.00 55.62 145 ILE A CA 1
ATOM 1170 C C . ILE A 1 145 ? 41.855 13.264 24.625 1.00 55.62 145 ILE A C 1
ATOM 1172 O O . ILE A 1 145 ? 43.003 13.049 24.253 1.00 55.62 145 ILE A O 1
ATOM 1176 N N . ALA A 1 146 ? 41.397 14.509 24.805 1.00 53.38 146 ALA A N 1
ATOM 1177 C CA . ALA A 1 146 ? 42.195 15.708 24.513 1.00 53.38 146 ALA A CA 1
ATOM 1178 C C . ALA A 1 146 ? 43.443 15.884 25.408 1.00 53.38 146 ALA A C 1
ATOM 1180 O O . ALA A 1 146 ? 44.297 16.708 25.108 1.00 53.38 146 ALA A O 1
ATOM 1181 N N . GLN A 1 147 ? 43.565 15.121 26.499 1.00 57.88 147 GLN A N 1
ATOM 1182 C CA . GLN A 1 147 ? 44.727 15.154 27.398 1.00 57.88 147 GLN A CA 1
ATOM 1183 C C . GLN A 1 147 ? 45.765 14.057 27.103 1.00 57.88 147 GLN A C 1
ATOM 1185 O O . GLN A 1 147 ? 46.766 13.984 27.809 1.00 57.88 147 GLN A O 1
ATOM 1190 N N . LYS A 1 148 ? 45.536 13.181 26.112 1.00 55.50 148 LYS A N 1
ATOM 1191 C CA . LYS A 1 148 ? 46.379 11.991 25.866 1.00 55.50 148 LYS A CA 1
ATOM 1192 C C . LYS A 1 148 ? 46.896 11.825 24.435 1.00 55.50 148 LYS A C 1
ATOM 1194 O O . LYS A 1 148 ? 47.487 10.793 24.134 1.00 55.50 148 LYS A O 1
ATOM 1199 N N . SER A 1 149 ? 46.699 12.798 23.556 1.00 46.69 149 SER A N 1
ATOM 1200 C CA . SER A 1 149 ? 47.250 12.749 22.199 1.00 46.69 149 SER A CA 1
ATOM 1201 C C . SER A 1 149 ? 48.562 13.526 22.123 1.00 46.69 149 SER A C 1
ATOM 1203 O O . SER A 1 149 ? 48.556 14.755 22.146 1.00 46.69 149 SER A O 1
ATOM 1205 N N . ASP A 1 150 ? 49.658 12.778 22.044 1.00 59.88 150 ASP A N 1
ATOM 1206 C CA . ASP A 1 150 ? 51.002 13.245 21.704 1.00 59.88 150 ASP A CA 1
ATOM 1207 C C . ASP A 1 150 ? 51.021 13.667 20.213 1.00 59.88 150 ASP A C 1
ATOM 1209 O O . ASP A 1 150 ? 50.583 12.873 19.370 1.00 59.88 150 ASP A O 1
ATOM 1213 N N . PRO A 1 151 ? 51.434 14.897 19.853 1.00 54.56 151 PRO A N 1
ATOM 1214 C CA . PRO A 1 151 ? 51.311 15.423 18.488 1.00 54.56 151 PRO A CA 1
ATOM 1215 C C . PRO A 1 151 ? 52.233 14.774 17.437 1.00 54.56 151 PRO A C 1
ATOM 1217 O O . PRO A 1 151 ? 52.056 15.050 16.253 1.00 54.56 151 PRO A O 1
ATOM 1220 N N . ASP A 1 152 ? 53.145 13.877 17.823 1.00 52.50 152 ASP A N 1
ATOM 1221 C CA . ASP A 1 152 ? 54.220 13.383 16.944 1.00 52.50 152 ASP A CA 1
ATOM 1222 C C . ASP A 1 152 ? 54.049 11.940 16.427 1.00 52.50 152 ASP A C 1
ATOM 1224 O O . ASP A 1 152 ? 55.016 11.295 16.025 1.00 52.50 152 ASP A O 1
ATOM 1228 N N . SER A 1 153 ? 52.829 11.394 16.382 1.00 45.97 153 SER A N 1
ATOM 1229 C CA . SER A 1 153 ? 52.612 10.069 15.768 1.00 45.97 153 SER A CA 1
ATOM 1230 C C . SER A 1 153 ? 52.508 10.151 14.232 1.00 45.97 153 SER A C 1
ATOM 1232 O O . SER A 1 153 ? 51.551 10.741 13.723 1.00 45.97 153 SER A O 1
ATOM 1234 N N . PRO A 1 154 ? 53.428 9.535 13.458 1.00 42.25 154 PRO A N 1
ATOM 1235 C CA . PRO A 1 154 ? 53.390 9.584 12.000 1.00 42.25 154 PRO A CA 1
ATOM 1236 C C . PRO A 1 154 ? 52.278 8.695 11.424 1.00 42.25 154 PRO A C 1
ATOM 1238 O O . PRO A 1 154 ? 52.128 7.521 11.766 1.00 42.25 154 PRO A O 1
ATOM 1241 N N . ILE A 1 155 ? 51.510 9.270 10.497 1.00 39.00 155 ILE A N 1
ATOM 1242 C CA . ILE A 1 155 ? 50.461 8.596 9.727 1.00 39.00 155 ILE A CA 1
ATOM 1243 C C . ILE A 1 155 ? 51.118 7.777 8.609 1.00 39.00 155 ILE A C 1
ATOM 1245 O O . ILE A 1 155 ? 51.707 8.337 7.685 1.00 39.00 155 ILE A O 1
ATOM 1249 N N . LEU A 1 156 ? 50.981 6.450 8.660 1.00 34.41 156 LEU A N 1
ATOM 1250 C CA . LEU A 1 156 ? 51.331 5.563 7.548 1.00 34.41 156 LEU A CA 1
ATOM 1251 C C . LEU A 1 156 ? 50.169 5.500 6.545 1.00 34.41 156 LEU A C 1
ATOM 1253 O O . LEU A 1 156 ? 49.083 5.012 6.858 1.00 34.41 156 LEU A O 1
ATOM 1257 N N . VAL A 1 157 ? 50.417 5.989 5.329 1.00 34.22 157 VAL A N 1
ATOM 1258 C CA . VAL A 1 157 ? 49.519 5.891 4.170 1.00 34.22 157 VAL A CA 1
ATOM 1259 C C . VAL A 1 157 ? 49.917 4.664 3.346 1.00 34.22 157 VAL A C 1
ATOM 1261 O O . VAL A 1 157 ? 51.052 4.571 2.886 1.00 34.22 157 VAL A O 1
ATOM 1264 N N . GLY A 1 158 ? 48.990 3.721 3.155 1.00 33.00 158 GLY A N 1
ATOM 1265 C CA . GLY A 1 158 ? 49.152 2.579 2.244 1.00 33.00 158 GLY A CA 1
ATOM 1266 C C . GLY A 1 158 ? 48.522 2.845 0.864 1.00 33.00 158 GLY A C 1
ATOM 1267 O O . GLY A 1 158 ? 47.525 3.569 0.798 1.00 33.00 158 GLY A O 1
ATOM 1268 N N . PRO A 1 159 ? 49.071 2.290 -0.237 1.00 36.53 159 PRO A N 1
ATOM 1269 C CA . PRO A 1 159 ? 48.645 2.617 -1.596 1.00 36.53 159 PRO A CA 1
ATOM 1270 C C . PRO A 1 159 ? 47.410 1.835 -2.070 1.00 36.53 159 PRO A C 1
ATOM 1272 O O . PRO A 1 159 ? 47.116 0.727 -1.622 1.00 36.53 159 PRO A O 1
ATOM 1275 N N . ALA A 1 160 ? 46.708 2.450 -3.024 1.00 31.86 160 ALA A N 1
ATOM 1276 C CA . ALA A 1 160 ? 45.533 1.937 -3.712 1.00 31.86 160 ALA A CA 1
ATOM 1277 C C . ALA A 1 160 ? 45.891 0.850 -4.741 1.00 31.86 160 ALA A C 1
ATOM 1279 O O . ALA A 1 160 ? 46.835 1.007 -5.512 1.00 31.86 160 ALA A O 1
ATOM 1280 N N . LEU A 1 161 ? 45.087 -0.215 -4.789 1.00 30.97 161 LEU A N 1
ATOM 1281 C CA . LEU A 1 161 ? 45.109 -1.209 -5.862 1.00 30.97 161 LEU A CA 1
ATOM 1282 C C . LEU A 1 161 ? 44.083 -0.819 -6.934 1.00 30.97 161 LEU A C 1
ATOM 1284 O O . LEU A 1 161 ? 42.888 -0.705 -6.652 1.00 30.97 161 LEU A O 1
ATOM 1288 N N . SER A 1 162 ? 44.566 -0.608 -8.156 1.00 35.97 162 SER A N 1
ATOM 1289 C CA . SER A 1 162 ? 43.765 -0.553 -9.377 1.00 35.97 162 SER A CA 1
ATOM 1290 C C . SER A 1 162 ? 43.360 -1.967 -9.798 1.00 35.97 162 SER A C 1
ATOM 1292 O O . SER A 1 162 ? 44.106 -2.923 -9.600 1.00 35.97 162 SER A O 1
ATOM 1294 N N . ASN A 1 163 ? 42.172 -2.098 -10.387 1.00 32.66 163 ASN A N 1
ATOM 1295 C CA . ASN A 1 163 ? 41.736 -3.328 -11.036 1.00 32.66 163 ASN A CA 1
ATOM 1296 C C . ASN A 1 163 ? 41.278 -2.964 -12.452 1.00 32.66 163 ASN A C 1
ATOM 1298 O O . ASN A 1 163 ? 40.257 -2.296 -12.631 1.00 32.66 163 ASN A O 1
ATOM 1302 N N . GLU A 1 164 ? 42.082 -3.359 -13.433 1.00 40.72 164 GLU A N 1
ATOM 1303 C CA . GLU A 1 164 ? 41.767 -3.329 -14.857 1.00 40.72 164 GLU A CA 1
ATOM 1304 C C . GLU A 1 164 ? 41.370 -4.749 -15.271 1.00 40.72 164 GLU A C 1
ATOM 1306 O O . GLU A 1 164 ? 42.139 -5.676 -15.031 1.00 40.72 164 GLU A O 1
ATOM 1311 N N . ASN A 1 165 ? 40.156 -4.891 -15.818 1.00 38.91 165 ASN A N 1
ATOM 1312 C CA . ASN A 1 165 ? 39.653 -5.941 -16.725 1.00 38.91 165 ASN A CA 1
ATOM 1313 C C . ASN A 1 165 ? 38.169 -6.222 -16.438 1.00 38.91 165 ASN A C 1
ATOM 1315 O O . ASN A 1 165 ? 37.802 -6.750 -15.394 1.00 38.91 165 ASN A O 1
ATOM 1319 N N . ASP A 1 166 ? 37.285 -5.825 -17.352 1.00 36.53 166 ASP A N 1
ATOM 1320 C CA . ASP A 1 166 ? 36.847 -6.767 -18.385 1.00 36.53 166 ASP A CA 1
ATOM 1321 C C . ASP A 1 166 ? 35.810 -6.129 -19.314 1.00 36.53 166 ASP A C 1
ATOM 1323 O O . ASP A 1 166 ? 34.803 -5.543 -18.901 1.00 36.53 166 ASP A O 1
ATOM 1327 N N . GLY A 1 167 ? 36.094 -6.265 -20.608 1.00 35.06 167 GLY A N 1
ATOM 1328 C CA . GLY A 1 167 ? 35.185 -5.958 -21.695 1.00 35.06 167 GLY A CA 1
ATOM 1329 C C . GLY A 1 167 ? 34.012 -6.933 -21.719 1.00 35.06 167 GLY A C 1
ATOM 1330 O O . GLY A 1 167 ? 34.141 -8.141 -21.544 1.00 35.06 167 GLY A O 1
ATOM 1331 N N . SER A 1 168 ? 32.830 -6.392 -21.965 1.00 31.22 168 SER A N 1
ATOM 1332 C CA . SER A 1 168 ? 31.619 -7.156 -22.234 1.00 31.22 168 SER A CA 1
ATOM 1333 C C . SER A 1 168 ? 31.671 -7.879 -23.587 1.00 31.22 168 SER A C 1
ATOM 1335 O O . SER A 1 168 ? 32.014 -7.235 -24.575 1.00 31.22 168 SER A O 1
ATOM 1337 N N . LEU A 1 169 ? 31.112 -9.096 -23.676 1.00 26.55 169 LEU A N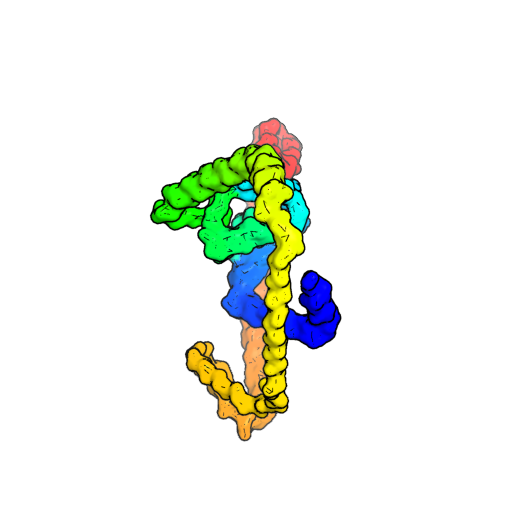 1
ATOM 1338 C CA . LEU A 1 169 ? 29.955 -9.358 -24.553 1.00 26.55 169 LEU A CA 1
ATOM 1339 C C . LEU A 1 169 ? 29.160 -10.628 -24.152 1.00 26.55 169 LEU A C 1
ATOM 1341 O O . LEU A 1 169 ? 29.715 -11.627 -23.711 1.00 26.55 169 LEU A O 1
ATOM 1345 N N . LEU A 1 170 ? 27.834 -10.535 -24.321 1.00 29.31 170 LEU A N 1
ATOM 1346 C CA . LEU A 1 170 ? 26.767 -11.552 -24.192 1.00 29.31 170 LEU A CA 1
ATOM 1347 C C . LEU A 1 170 ? 27.032 -12.808 -25.064 1.00 29.31 170 LEU A C 1
ATOM 1349 O O . LEU A 1 170 ? 27.726 -12.703 -26.062 1.00 29.31 170 LEU A O 1
ATOM 1353 N N . MET A 1 171 ? 26.486 -14.012 -24.828 1.00 26.38 171 MET A N 1
ATOM 1354 C CA . MET A 1 171 ? 25.070 -14.349 -24.617 1.00 26.38 171 MET A CA 1
ATOM 1355 C C . MET A 1 171 ? 24.938 -15.806 -24.110 1.00 26.38 171 MET A C 1
ATOM 1357 O O . MET A 1 171 ? 25.469 -16.731 -24.719 1.00 26.38 171 MET A O 1
ATOM 1361 N N . ARG A 1 172 ? 24.193 -16.042 -23.023 1.00 26.23 172 ARG A N 1
ATOM 1362 C CA . ARG A 1 172 ? 23.747 -17.386 -22.607 1.00 26.23 172 ARG A CA 1
ATOM 1363 C C . ARG A 1 172 ? 22.392 -17.244 -21.917 1.00 26.23 172 ARG A C 1
ATOM 1365 O O . ARG A 1 172 ? 22.306 -16.620 -20.863 1.00 26.23 172 ARG A O 1
ATOM 1372 N N . LEU A 1 173 ? 21.329 -17.764 -22.529 1.00 27.69 173 LEU A N 1
ATOM 1373 C CA . LEU A 1 173 ? 20.020 -17.876 -21.883 1.00 27.69 173 LEU A CA 1
ATOM 1374 C C . LEU A 1 173 ? 19.797 -19.332 -21.486 1.00 27.69 173 LEU A C 1
ATOM 1376 O O . LEU A 1 173 ? 19.505 -20.181 -22.322 1.00 27.69 173 LEU A O 1
ATOM 1380 N N . SER A 1 174 ? 19.940 -19.592 -20.192 1.00 30.19 174 SER A N 1
ATOM 1381 C CA . SER A 1 174 ? 19.500 -20.824 -19.547 1.00 30.19 174 SER A CA 1
ATOM 1382 C C . SER A 1 174 ? 18.039 -20.646 -19.135 1.00 30.19 174 SER A C 1
ATOM 1384 O O . SER A 1 174 ? 17.730 -19.767 -18.329 1.00 30.19 174 SER A O 1
ATOM 1386 N N . PHE A 1 175 ? 17.137 -21.465 -19.675 1.00 33.81 175 PHE A N 1
ATOM 1387 C CA . PHE A 1 175 ? 15.755 -21.519 -19.203 1.00 33.81 175 PHE A CA 1
ATOM 1388 C C . PHE A 1 175 ? 15.632 -22.558 -18.092 1.00 33.81 175 PHE A C 1
ATOM 1390 O O . PHE A 1 175 ? 15.926 -23.734 -18.282 1.00 33.81 175 PHE A O 1
ATOM 1397 N N . GLY A 1 176 ? 15.228 -22.073 -16.917 1.00 32.22 176 GLY A N 1
ATOM 1398 C CA . GLY A 1 176 ? 14.923 -22.876 -15.745 1.00 32.22 176 GLY A CA 1
ATOM 1399 C C . GLY A 1 176 ? 13.533 -23.495 -15.831 1.00 32.22 176 GLY A C 1
ATOM 1400 O O . GLY A 1 176 ? 12.559 -22.862 -16.238 1.00 32.22 176 GLY A O 1
ATOM 1401 N N . ASP A 1 177 ? 13.498 -24.749 -15.422 1.00 42.16 177 ASP A N 1
ATOM 1402 C CA . ASP A 1 177 ? 12.384 -25.676 -15.404 1.00 42.16 177 ASP A CA 1
ATOM 1403 C C . ASP A 1 177 ? 11.153 -25.205 -14.602 1.00 42.16 177 ASP A C 1
ATOM 1405 O O . ASP A 1 177 ? 11.274 -24.771 -13.454 1.00 42.16 177 ASP A O 1
ATOM 1409 N N . ARG A 1 178 ? 9.972 -25.465 -15.193 1.00 38.62 178 ARG A N 1
ATOM 1410 C CA . ARG A 1 178 ? 8.627 -25.712 -14.608 1.00 38.62 178 ARG A CA 1
ATOM 1411 C C . ARG A 1 178 ? 7.532 -24.676 -14.896 1.00 38.62 178 ARG A C 1
ATOM 1413 O O . ARG A 1 178 ? 7.389 -23.669 -14.212 1.00 38.62 178 ARG A O 1
ATOM 1420 N N . GLY A 1 179 ? 6.625 -25.088 -15.792 1.00 34.94 179 GLY A N 1
ATOM 1421 C CA . GLY A 1 179 ? 5.181 -24.898 -15.612 1.00 34.94 179 GLY A CA 1
ATOM 1422 C C . GLY A 1 179 ? 4.465 -24.021 -16.639 1.00 34.94 179 GLY A C 1
ATOM 1423 O O . GLY A 1 179 ? 4.120 -22.895 -16.312 1.00 34.94 179 GLY A O 1
ATOM 1424 N N . ASN A 1 180 ? 4.184 -24.552 -17.839 1.00 40.50 180 ASN A N 1
ATOM 1425 C CA . ASN A 1 180 ? 2.824 -24.694 -18.403 1.00 40.50 180 ASN A CA 1
ATOM 1426 C C . ASN A 1 180 ? 2.907 -25.315 -19.819 1.00 40.50 180 ASN A C 1
ATOM 1428 O O . ASN A 1 180 ? 3.151 -24.618 -20.806 1.00 40.50 180 ASN A O 1
ATOM 1432 N N . LYS A 1 181 ? 2.721 -26.638 -19.929 1.00 44.72 181 LYS A N 1
ATOM 1433 C CA . LYS A 1 181 ? 2.873 -27.389 -21.193 1.00 44.72 181 LYS A CA 1
ATOM 1434 C C . LYS A 1 181 ? 1.824 -27.015 -22.263 1.00 44.72 181 LYS A C 1
ATOM 1436 O O . LYS A 1 181 ? 2.058 -27.260 -23.441 1.00 44.72 181 LYS A O 1
ATOM 1441 N N . ASN A 1 182 ? 0.736 -26.332 -21.892 1.00 49.12 182 ASN A N 1
ATOM 1442 C CA . ASN A 1 182 ? -0.348 -25.977 -22.820 1.00 49.12 182 ASN A CA 1
ATOM 1443 C C . ASN A 1 182 ? -0.096 -24.696 -23.636 1.00 49.12 182 ASN A C 1
ATOM 1445 O O . ASN A 1 182 ? -0.731 -24.502 -24.665 1.00 49.12 182 ASN A O 1
ATOM 1449 N N . ILE A 1 183 ? 0.854 -23.843 -23.231 1.00 44.91 183 ILE A N 1
ATOM 1450 C CA . ILE A 1 183 ? 1.239 -22.648 -24.012 1.00 44.91 183 ILE A CA 1
ATOM 1451 C C . ILE A 1 183 ? 2.426 -22.964 -24.936 1.00 44.91 183 ILE A C 1
ATOM 1453 O O . ILE A 1 183 ? 2.528 -22.417 -26.030 1.00 44.91 183 ILE A O 1
ATOM 1457 N N . GLN A 1 184 ? 3.283 -23.915 -24.549 1.00 40.41 184 GLN A N 1
ATOM 1458 C CA . GLN A 1 184 ? 4.394 -24.370 -25.390 1.00 40.41 184 GLN A CA 1
ATOM 1459 C C . GLN A 1 184 ? 3.921 -25.191 -26.598 1.00 40.41 184 GLN A C 1
ATOM 1461 O O . GLN A 1 184 ? 4.491 -25.037 -27.672 1.00 40.41 184 GLN A O 1
ATOM 1466 N N . ALA A 1 185 ? 2.832 -25.962 -26.485 1.00 42.44 185 ALA A N 1
ATOM 1467 C CA . ALA A 1 185 ? 2.238 -26.646 -27.640 1.00 42.44 185 ALA A CA 1
ATOM 1468 C C . ALA A 1 185 ? 1.658 -25.669 -28.685 1.00 42.44 185 ALA A C 1
ATOM 1470 O O . ALA A 1 185 ? 1.690 -25.954 -29.878 1.00 42.44 185 ALA A O 1
ATOM 1471 N N . ALA A 1 186 ? 1.192 -24.490 -28.258 1.00 42.78 186 ALA A N 1
ATOM 1472 C CA . ALA A 1 186 ? 0.683 -23.462 -29.166 1.00 42.78 186 ALA A CA 1
ATOM 1473 C C . ALA A 1 186 ? 1.798 -22.663 -29.867 1.00 42.78 186 ALA A C 1
ATOM 1475 O O . ALA A 1 186 ? 1.537 -22.039 -30.889 1.00 42.78 186 ALA A O 1
ATOM 1476 N N . PHE A 1 187 ? 3.029 -22.686 -29.344 1.00 39.44 187 PHE A N 1
ATOM 1477 C CA . PHE A 1 187 ? 4.158 -21.933 -29.905 1.00 39.44 187 PHE A CA 1
ATOM 1478 C C . PHE A 1 187 ? 5.182 -22.822 -30.632 1.00 39.44 187 PHE A C 1
ATOM 1480 O O . PHE A 1 187 ? 5.852 -22.357 -31.548 1.00 39.44 187 PHE A O 1
ATOM 1487 N N . ALA A 1 188 ? 5.267 -24.112 -30.287 1.00 41.91 188 ALA A N 1
ATOM 1488 C CA . ALA A 1 188 ? 6.156 -25.082 -30.936 1.00 41.91 188 ALA A CA 1
ATOM 1489 C C . ALA A 1 188 ? 5.591 -25.690 -32.239 1.00 41.91 188 ALA A C 1
ATOM 1491 O O . ALA A 1 188 ? 6.295 -26.427 -32.919 1.00 41.91 188 ALA A O 1
ATOM 1492 N N . LEU A 1 189 ? 4.349 -25.365 -32.615 1.00 43.47 189 LEU A N 1
ATOM 1493 C CA . LEU A 1 189 ? 3.731 -25.741 -33.899 1.00 43.47 189 LEU A CA 1
ATOM 1494 C C . LEU A 1 189 ? 3.706 -24.588 -34.923 1.00 43.47 189 LEU A C 1
ATOM 1496 O O . LEU A 1 189 ? 3.101 -24.707 -35.984 1.00 43.47 189 LEU A O 1
ATOM 1500 N N . VAL A 1 190 ? 4.372 -23.467 -34.625 1.00 47.66 190 VAL A N 1
ATOM 1501 C CA . VAL A 1 190 ? 4.350 -22.238 -35.444 1.00 47.66 190 VAL A CA 1
ATOM 1502 C C . VAL A 1 190 ? 5.695 -22.008 -36.140 1.00 47.66 190 VAL A C 1
ATOM 1504 O O . VAL A 1 190 ? 6.165 -20.889 -36.304 1.00 47.66 190 VAL A O 1
ATOM 1507 N N . THR A 1 191 ? 6.333 -23.088 -36.581 1.00 49.53 191 THR A N 1
ATOM 1508 C CA . THR A 1 191 ? 7.403 -23.027 -37.591 1.00 49.53 191 THR A CA 1
ATOM 1509 C C . THR A 1 191 ? 6.979 -23.657 -38.920 1.00 49.53 191 THR A C 1
ATOM 1511 O O . THR A 1 191 ? 7.820 -23.893 -39.780 1.00 49.53 191 THR A O 1
ATOM 1514 N N . GLY A 1 192 ? 5.673 -23.886 -39.117 1.00 53.62 192 GLY A N 1
ATOM 1515 C CA . GLY A 1 192 ? 5.129 -24.384 -40.387 1.00 53.62 192 GLY A CA 1
ATOM 1516 C C . GLY A 1 192 ? 3.607 -24.310 -40.561 1.00 53.62 192 GLY A C 1
ATOM 1517 O O . GLY A 1 192 ? 3.110 -24.764 -41.585 1.00 53.62 192 GLY A O 1
ATOM 1518 N N . ALA A 1 193 ? 2.848 -23.769 -39.600 1.00 59.47 193 ALA A N 1
ATOM 1519 C CA . ALA A 1 193 ? 1.405 -23.594 -39.761 1.00 59.47 193 ALA A CA 1
ATOM 1520 C C . ALA A 1 193 ? 1.090 -22.322 -40.562 1.00 59.47 193 ALA A C 1
ATOM 1522 O O . ALA A 1 193 ? 1.630 -21.251 -40.272 1.00 59.47 193 ALA A O 1
ATOM 1523 N N . ASP A 1 194 ? 0.198 -22.460 -41.543 1.00 69.19 194 ASP A N 1
ATOM 1524 C CA . ASP A 1 194 ? -0.297 -21.373 -42.382 1.00 69.19 194 ASP A CA 1
ATOM 1525 C C . ASP A 1 194 ? -0.870 -20.243 -41.512 1.00 69.19 194 ASP A C 1
ATOM 1527 O O . ASP A 1 194 ? -1.698 -20.467 -40.621 1.00 69.19 194 ASP A O 1
ATOM 1531 N N . ARG A 1 195 ? -0.397 -19.018 -41.747 1.00 65.06 195 ARG A N 1
ATOM 1532 C CA . ARG A 1 195 ? -0.778 -17.808 -41.006 1.00 65.06 195 ARG A CA 1
ATOM 1533 C C . ARG A 1 195 ? -2.298 -17.624 -40.980 1.00 65.06 195 ARG A C 1
ATOM 1535 O O . ARG A 1 195 ? -2.832 -17.175 -39.965 1.00 65.06 195 ARG A O 1
ATOM 1542 N N . GLU A 1 196 ? -2.975 -18.013 -42.056 1.00 68.00 196 GLU A N 1
ATOM 1543 C CA . GLU A 1 196 ? -4.436 -17.978 -42.175 1.00 68.00 196 GLU A CA 1
ATOM 1544 C C . GLU A 1 196 ? -5.124 -18.890 -41.147 1.00 68.00 196 GLU A C 1
ATOM 1546 O O . GLU A 1 196 ? -6.068 -18.475 -40.475 1.00 68.00 196 GLU A O 1
ATOM 1551 N N . LEU A 1 197 ? -4.589 -20.092 -40.905 1.00 74.62 197 LEU A N 1
ATOM 1552 C CA . LEU A 1 197 ? -5.159 -21.042 -39.945 1.00 74.62 197 LEU A CA 1
ATOM 1553 C C . LEU A 1 197 ? -5.071 -20.528 -38.498 1.00 74.62 197 LEU A C 1
ATOM 1555 O O . LEU A 1 197 ? -5.962 -20.773 -37.682 1.00 74.62 197 LEU A O 1
ATOM 1559 N N . ILE A 1 198 ? -4.004 -19.794 -38.172 1.00 69.31 198 ILE A N 1
ATOM 1560 C CA . ILE A 1 198 ? -3.829 -19.166 -36.854 1.00 69.31 198 ILE A CA 1
ATOM 1561 C C . ILE A 1 198 ? -4.833 -18.025 -36.676 1.00 69.31 198 ILE A C 1
ATOM 1563 O O . ILE A 1 198 ? -5.445 -17.908 -35.612 1.00 69.31 198 ILE A O 1
ATOM 1567 N N . ILE A 1 199 ? -5.027 -17.206 -37.711 1.00 68.75 199 ILE A N 1
ATOM 1568 C CA . ILE A 1 199 ? -5.988 -16.101 -37.690 1.00 68.75 199 ILE A CA 1
ATOM 1569 C C . ILE A 1 199 ? -7.415 -16.639 -37.523 1.00 68.75 199 ILE A C 1
ATOM 1571 O O . ILE A 1 199 ? -8.131 -16.165 -36.641 1.00 68.75 199 ILE A O 1
ATOM 1575 N N . GLU A 1 200 ? -7.809 -17.667 -38.277 1.00 76.94 200 GLU A N 1
ATOM 1576 C CA . GLU A 1 200 ? -9.134 -18.292 -38.158 1.00 76.94 200 GLU A CA 1
ATOM 1577 C C . GLU A 1 200 ? -9.371 -18.911 -36.775 1.00 76.94 200 GLU A C 1
ATOM 1579 O O . GLU A 1 200 ? -10.427 -18.734 -36.164 1.00 76.94 200 GLU A O 1
ATOM 1584 N N . ARG A 1 201 ? -8.355 -19.556 -36.194 1.00 75.44 201 ARG A N 1
ATOM 1585 C CA . ARG A 1 201 ? -8.488 -20.150 -34.858 1.00 75.44 201 ARG A CA 1
ATOM 1586 C C . ARG A 1 201 ? -8.588 -19.101 -33.753 1.00 75.44 201 ARG A C 1
ATOM 1588 O O . ARG A 1 201 ? -9.308 -19.308 -32.776 1.00 75.44 201 ARG A O 1
ATOM 1595 N N . LEU A 1 202 ? -7.910 -17.963 -33.909 1.00 70.12 202 LEU A N 1
ATOM 1596 C CA . LEU A 1 202 ? -8.074 -16.823 -33.011 1.00 70.12 202 LEU A CA 1
ATOM 1597 C C . LEU A 1 202 ? -9.472 -16.212 -33.148 1.00 70.12 202 LEU A C 1
ATOM 1599 O O . LEU A 1 202 ? -10.114 -15.990 -32.122 1.00 70.12 202 LEU A O 1
ATOM 1603 N N . LYS A 1 203 ? -9.980 -16.012 -34.373 1.00 75.88 203 LYS A N 1
ATOM 1604 C CA . LYS A 1 203 ? -11.358 -15.537 -34.603 1.00 75.88 203 LYS A CA 1
ATOM 1605 C C . LYS A 1 203 ? -12.382 -16.431 -33.901 1.00 75.88 203 LYS A C 1
ATOM 1607 O O . LYS A 1 203 ? -13.241 -15.912 -33.191 1.00 75.88 203 LYS A O 1
ATOM 1612 N N . LEU A 1 204 ? -12.236 -17.754 -34.004 1.00 83.44 204 LEU A N 1
ATOM 1613 C CA . LEU A 1 204 ? -13.123 -18.707 -33.334 1.00 83.44 204 LEU A CA 1
ATOM 1614 C C . LEU A 1 204 ? -13.093 -18.550 -31.802 1.00 83.44 204 LEU A C 1
ATOM 1616 O O . LEU A 1 204 ? -14.143 -18.435 -31.175 1.00 83.44 204 LEU A O 1
ATOM 1620 N N . ILE A 1 205 ? -11.904 -18.458 -31.194 1.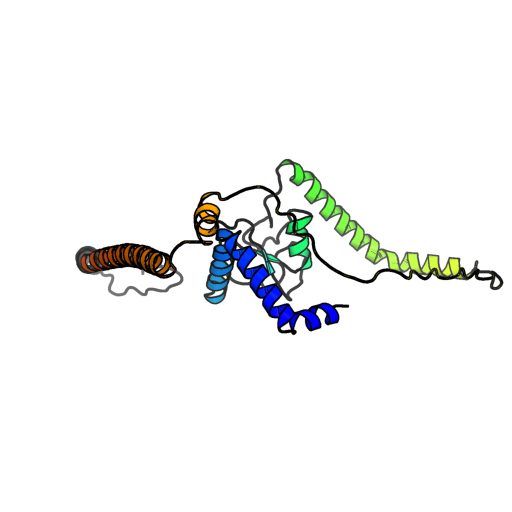00 76.06 205 ILE A N 1
ATOM 1621 C CA . ILE A 1 205 ? -11.761 -18.267 -29.737 1.00 76.06 205 ILE A CA 1
ATOM 1622 C C . ILE A 1 205 ? -12.395 -16.945 -29.278 1.00 76.06 205 ILE A C 1
ATOM 1624 O O . ILE A 1 205 ? -13.021 -16.892 -28.216 1.00 76.06 205 ILE A O 1
ATOM 1628 N N . PHE A 1 206 ? -12.242 -15.874 -30.061 1.00 75.62 206 PHE A N 1
ATOM 1629 C CA . PHE A 1 206 ? -12.863 -14.588 -29.749 1.00 75.62 206 PHE A CA 1
ATOM 1630 C C . PHE A 1 206 ? -14.389 -14.633 -29.899 1.00 75.62 206 PHE A C 1
ATOM 1632 O O . PHE A 1 206 ? -15.074 -14.116 -29.020 1.00 75.62 206 PHE A O 1
ATOM 1639 N N . SER A 1 207 ? -14.921 -15.301 -30.929 1.00 81.31 207 SER A N 1
ATOM 1640 C CA . SER A 1 207 ? -16.372 -15.455 -31.126 1.00 81.31 207 SER A CA 1
ATOM 1641 C C . SER A 1 207 ? -17.042 -16.216 -29.975 1.00 81.31 207 SER A C 1
ATOM 1643 O O . SER A 1 207 ? -17.980 -15.701 -29.374 1.00 81.31 207 SER A O 1
ATOM 1645 N N . GLN A 1 208 ? -16.470 -17.348 -29.550 1.00 81.56 208 GLN A N 1
ATOM 1646 C CA . GLN A 1 208 ? -16.987 -18.143 -28.428 1.00 81.56 208 GLN A CA 1
ATOM 1647 C C . GLN A 1 208 ? -16.989 -17.356 -27.110 1.00 81.56 208 GLN A C 1
ATOM 1649 O O . GLN A 1 208 ? -17.899 -17.478 -26.293 1.00 81.56 208 GLN A O 1
ATOM 1654 N N . ARG A 1 209 ? -15.977 -16.510 -26.883 1.00 76.38 209 ARG A N 1
ATOM 1655 C CA . ARG A 1 209 ? -15.935 -15.645 -25.694 1.00 76.38 209 ARG A CA 1
ATOM 1656 C C . ARG A 1 209 ? -16.958 -14.515 -25.747 1.00 76.38 209 ARG A C 1
ATOM 1658 O O . ARG A 1 209 ? -17.477 -14.141 -24.696 1.00 76.38 209 ARG A O 1
ATOM 1665 N N . LEU A 1 210 ? -17.237 -13.982 -26.934 1.00 80.88 210 LEU A N 1
ATOM 1666 C CA . LEU A 1 210 ? -18.252 -12.951 -27.125 1.00 80.88 210 LEU A CA 1
ATOM 1667 C C . LEU A 1 210 ? -19.662 -13.510 -26.868 1.00 80.88 210 LEU A C 1
ATOM 1669 O O . LEU A 1 210 ? -20.464 -12.854 -26.212 1.00 80.88 210 LEU A O 1
ATOM 1673 N N . GLU A 1 211 ? -19.941 -14.742 -27.301 1.00 83.81 211 GLU A N 1
ATOM 1674 C CA . GLU A 1 211 ? -21.216 -15.432 -27.051 1.00 83.81 211 GLU A CA 1
ATOM 1675 C C . GLU A 1 211 ? -21.477 -15.665 -25.556 1.00 83.81 211 GLU A C 1
ATOM 1677 O O . GLU A 1 211 ? -22.573 -15.386 -25.063 1.00 83.81 211 GLU A O 1
ATOM 1682 N N . VAL A 1 212 ? -20.459 -16.104 -24.806 1.00 79.94 212 VAL A N 1
ATOM 1683 C CA . VAL A 1 212 ? -20.562 -16.275 -23.345 1.00 79.94 212 VAL A CA 1
ATOM 1684 C C . VAL A 1 212 ? -20.813 -14.933 -22.651 1.00 79.94 212 VAL A C 1
ATOM 1686 O O . VAL A 1 212 ? -21.653 -14.844 -21.756 1.00 79.94 212 VAL A O 1
ATOM 1689 N N . PHE A 1 213 ? -20.126 -13.872 -23.082 1.00 71.94 213 PHE A N 1
ATOM 1690 C CA . PHE A 1 213 ? -20.322 -12.530 -22.533 1.00 71.94 213 PHE A CA 1
ATOM 1691 C C . PHE A 1 213 ? -21.737 -11.994 -22.801 1.00 71.94 213 PHE A C 1
ATOM 1693 O O . PHE A 1 213 ? -22.390 -11.504 -21.880 1.00 71.94 213 PHE A O 1
ATOM 1700 N N . ASN A 1 214 ? -22.243 -12.151 -24.025 1.00 79.94 214 ASN A N 1
ATOM 1701 C CA . ASN A 1 214 ? -23.598 -11.735 -24.389 1.00 79.94 214 ASN A CA 1
ATOM 1702 C C . ASN A 1 214 ? -24.672 -12.542 -23.643 1.00 79.94 214 ASN A C 1
ATOM 1704 O O . ASN A 1 214 ? -25.676 -11.974 -23.224 1.00 79.94 214 ASN A O 1
ATOM 1708 N N . SER A 1 215 ? -24.439 -13.836 -23.400 1.00 82.19 215 SER A N 1
ATOM 1709 C CA . SER A 1 215 ? -25.347 -14.672 -22.601 1.00 82.19 215 SER A CA 1
ATOM 1710 C C . SER A 1 215 ? -25.453 -14.174 -21.155 1.00 82.19 215 SER A C 1
ATOM 1712 O O . SER A 1 215 ? -26.547 -14.099 -20.603 1.00 82.19 215 SER A O 1
ATOM 1714 N N . HIS A 1 216 ? -24.333 -13.771 -20.543 1.00 77.44 216 HIS A N 1
ATOM 1715 C CA . HIS A 1 216 ? -24.336 -13.192 -19.195 1.00 77.44 216 HIS A CA 1
ATOM 1716 C C . HIS A 1 216 ? -25.046 -11.831 -19.140 1.00 77.44 216 HIS A C 1
ATOM 1718 O O . HIS A 1 216 ? -25.743 -11.549 -18.168 1.00 77.44 216 HIS A O 1
ATOM 1724 N N . LEU A 1 217 ? -24.896 -11.002 -20.178 1.00 73.50 217 LEU A N 1
ATOM 1725 C CA . LEU A 1 217 ? -25.621 -9.734 -20.306 1.00 73.50 217 LEU A CA 1
ATOM 1726 C C . LEU A 1 217 ? -27.136 -9.955 -20.385 1.00 73.50 217 LEU A C 1
ATOM 1728 O O . LEU A 1 217 ? -27.871 -9.344 -19.619 1.00 73.50 217 LEU A O 1
ATOM 1732 N N . GLN A 1 218 ? -27.592 -10.896 -21.215 1.00 83.56 218 GLN A N 1
ATOM 1733 C CA . GLN A 1 218 ? -29.015 -11.239 -21.317 1.00 83.56 218 GLN A CA 1
ATOM 1734 C C . GLN A 1 218 ? -29.587 -11.804 -20.009 1.00 83.56 218 GLN A C 1
ATOM 1736 O O . GLN A 1 218 ? -30.744 -11.550 -19.682 1.00 83.56 218 GLN A O 1
ATOM 1741 N N . MET A 1 219 ? -28.799 -12.566 -19.241 1.00 79.69 219 MET A N 1
ATOM 1742 C CA . MET A 1 219 ? -29.216 -13.020 -17.908 1.00 79.69 219 MET A CA 1
ATOM 1743 C C . MET A 1 219 ? -29.391 -11.845 -16.940 1.00 79.69 219 MET A C 1
ATOM 1745 O O . MET A 1 219 ? -30.397 -11.789 -16.237 1.00 79.69 219 MET A O 1
ATOM 1749 N N . ALA A 1 220 ? -28.459 -10.888 -16.945 1.00 67.94 220 ALA A N 1
ATOM 1750 C CA . ALA A 1 220 ? -28.540 -9.697 -16.102 1.00 67.94 220 ALA A CA 1
ATOM 1751 C C . ALA A 1 220 ? -29.720 -8.784 -16.485 1.00 67.94 220 ALA A C 1
ATOM 1753 O O . ALA A 1 220 ? -30.385 -8.244 -15.605 1.00 67.94 220 ALA A O 1
ATOM 1754 N N . GLU A 1 221 ? -30.017 -8.640 -17.779 1.00 75.12 221 GLU A N 1
ATOM 1755 C CA . GLU A 1 221 ? -31.178 -7.878 -18.261 1.00 75.12 221 GLU A CA 1
ATOM 1756 C C . GLU A 1 221 ? -32.503 -8.517 -17.814 1.00 75.12 221 GLU A C 1
ATOM 1758 O O . GLU A 1 221 ? -33.374 -7.814 -17.308 1.00 75.12 221 GLU A O 1
ATOM 1763 N N . ARG A 1 222 ? -32.633 -9.851 -17.881 1.00 77.38 222 ARG A N 1
ATOM 1764 C CA . ARG A 1 222 ? -33.826 -10.563 -17.377 1.00 77.38 222 ARG A CA 1
ATOM 1765 C C . ARG A 1 222 ? -34.000 -10.439 -15.865 1.00 77.38 222 ARG A C 1
ATOM 1767 O O . ARG A 1 222 ? -35.122 -10.287 -15.390 1.00 77.38 222 ARG A O 1
ATOM 1774 N N . GLU A 1 223 ? -32.911 -10.500 -15.099 1.00 71.88 223 GLU A N 1
ATOM 1775 C CA . GLU A 1 223 ? -32.965 -10.257 -13.651 1.00 71.88 223 GLU A CA 1
ATOM 1776 C C . GLU A 1 223 ? -33.408 -8.821 -13.338 1.00 71.88 223 GLU A C 1
ATOM 1778 O O . GLU A 1 223 ? -34.162 -8.598 -12.388 1.00 71.88 223 GLU A O 1
ATOM 1783 N N . PHE A 1 224 ? -32.999 -7.857 -14.165 1.00 68.75 224 PHE A N 1
ATOM 1784 C CA . PHE A 1 224 ? -33.389 -6.458 -14.023 1.00 68.75 224 PHE A CA 1
ATOM 1785 C C . PHE A 1 224 ? -34.858 -6.206 -14.396 1.00 68.75 224 PH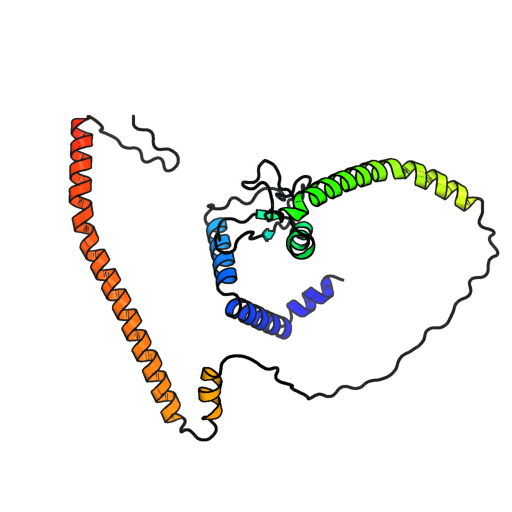E A C 1
ATOM 1787 O O . PHE A 1 224 ? -35.513 -5.404 -13.738 1.00 68.75 224 PHE A O 1
ATOM 1794 N N . GLU A 1 225 ? -35.415 -6.913 -15.383 1.00 71.06 225 GLU A N 1
ATOM 1795 C CA . GLU A 1 225 ? -36.841 -6.827 -15.753 1.00 71.06 225 GLU A CA 1
ATOM 1796 C C . GLU A 1 225 ? -37.787 -7.439 -14.709 1.00 71.06 225 GLU A C 1
ATOM 1798 O O . GLU A 1 225 ? -38.945 -7.034 -14.608 1.00 71.06 225 GLU A O 1
ATOM 1803 N N . LEU A 1 226 ? -37.309 -8.384 -13.896 1.00 64.56 226 LEU A N 1
ATOM 1804 C CA . LEU A 1 226 ? -38.092 -8.988 -12.810 1.00 64.56 226 LEU A CA 1
ATOM 1805 C C . LEU A 1 226 ? -38.124 -8.113 -11.544 1.00 64.56 226 LEU A C 1
ATOM 1807 O O . LEU A 1 226 ? -39.032 -8.235 -10.717 1.00 64.56 226 LEU A O 1
ATOM 1811 N N . TRP A 1 227 ? -37.169 -7.193 -11.407 1.00 59.41 227 TRP A N 1
ATOM 1812 C CA . TRP A 1 227 ? -36.989 -6.340 -10.230 1.00 59.41 227 TRP A CA 1
ATOM 1813 C C . TRP A 1 227 ? -38.125 -5.329 -9.947 1.00 59.41 227 TRP A C 1
ATOM 1815 O O . TRP A 1 227 ? -38.462 -5.145 -8.773 1.00 59.41 227 TRP A O 1
ATOM 1825 N N . PRO A 1 228 ? -38.782 -4.710 -10.950 1.00 52.81 228 PRO A N 1
ATOM 1826 C CA . PRO A 1 228 ? -39.881 -3.775 -10.719 1.00 52.81 228 PRO A CA 1
ATOM 1827 C C . PRO A 1 228 ? -41.121 -4.420 -10.089 1.00 52.81 228 PRO A C 1
ATOM 1829 O O . PRO A 1 228 ? -41.857 -3.730 -9.393 1.00 52.81 228 PRO A O 1
ATOM 1832 N N . SER A 1 229 ? -41.346 -5.725 -10.286 1.00 54.94 229 SER A N 1
ATOM 1833 C CA . SER A 1 229 ? -42.551 -6.413 -9.788 1.00 54.94 229 SER A CA 1
ATOM 1834 C C . SER A 1 229 ? -42.478 -6.791 -8.303 1.00 54.94 229 SER A C 1
ATOM 1836 O O . SER A 1 229 ? -43.474 -6.724 -7.589 1.00 54.94 229 SER A O 1
ATOM 1838 N N . VAL A 1 230 ? -41.284 -7.124 -7.804 1.00 55.62 230 VAL A N 1
ATOM 1839 C CA . VAL A 1 230 ? -41.090 -7.594 -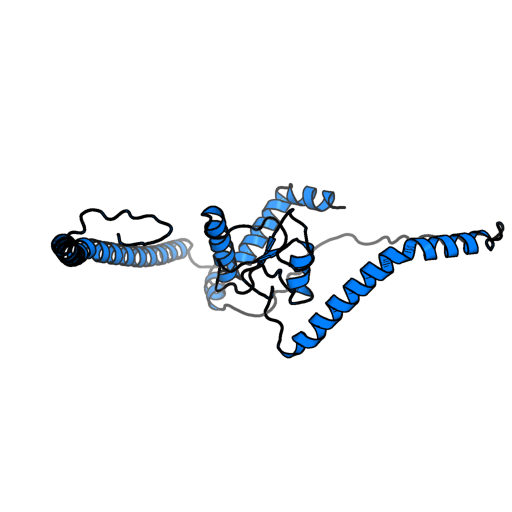6.418 1.00 55.62 230 VAL A CA 1
ATOM 1840 C C . VAL A 1 230 ? -40.989 -6.425 -5.434 1.00 55.62 230 VAL A C 1
ATOM 1842 O O . VAL A 1 230 ? -41.372 -6.541 -4.271 1.00 55.62 230 VAL A O 1
ATOM 1845 N N . MET A 1 231 ? -40.512 -5.267 -5.895 1.00 52.91 231 MET A N 1
ATOM 1846 C CA . MET A 1 231 ? -40.375 -4.089 -5.039 1.00 52.91 231 MET A CA 1
ATOM 1847 C C . MET A 1 231 ? -41.704 -3.363 -4.819 1.00 52.91 231 MET A C 1
ATOM 1849 O O . MET A 1 231 ? -41.871 -2.759 -3.765 1.00 52.91 231 MET A O 1
ATOM 1853 N N . THR A 1 232 ? -42.673 -3.422 -5.735 1.00 61.41 232 THR A N 1
ATOM 1854 C CA . THR A 1 232 ? -43.925 -2.665 -5.572 1.00 61.41 232 THR A CA 1
ATOM 1855 C C . THR A 1 232 ? -44.829 -3.232 -4.483 1.00 61.41 232 THR A C 1
ATOM 1857 O O . THR A 1 232 ? -45.342 -2.463 -3.679 1.00 61.41 232 THR A O 1
ATOM 1860 N N . GLU A 1 233 ? -44.981 -4.552 -4.370 1.00 60.22 233 GLU A N 1
ATOM 1861 C CA . GLU A 1 233 ? -45.896 -5.138 -3.375 1.00 60.22 233 GLU A CA 1
ATOM 1862 C C . GLU A 1 233 ? -45.363 -5.005 -1.943 1.00 60.22 233 GLU A C 1
ATOM 1864 O O . GLU A 1 233 ? -46.085 -4.574 -1.042 1.00 60.22 233 GLU A O 1
ATOM 1869 N N . ALA A 1 234 ? -44.069 -5.272 -1.738 1.00 64.56 234 ALA A N 1
ATOM 1870 C CA . ALA A 1 234 ? -43.433 -5.112 -0.431 1.00 64.56 234 ALA A CA 1
ATOM 1871 C C . ALA A 1 234 ? -43.370 -3.634 0.006 1.00 64.56 234 ALA A C 1
ATOM 1873 O O . ALA A 1 234 ? -43.559 -3.324 1.187 1.00 64.56 234 ALA A O 1
ATOM 1874 N N . SER A 1 235 ? -43.159 -2.710 -0.940 1.00 69.38 235 SER A N 1
ATOM 1875 C CA . SER A 1 235 ? -43.136 -1.269 -0.648 1.00 69.38 235 SER A CA 1
ATOM 1876 C C . SER A 1 235 ? -44.527 -0.727 -0.323 1.00 69.38 235 SER A C 1
ATOM 1878 O O . SER A 1 235 ? -44.657 0.098 0.578 1.00 69.38 235 SER A O 1
ATOM 1880 N N . VAL A 1 236 ? -45.572 -1.213 -1.001 1.00 70.00 236 VAL A N 1
ATOM 1881 C CA . VAL A 1 236 ? -46.964 -0.806 -0.749 1.00 70.00 236 VAL A CA 1
ATOM 1882 C C . VAL A 1 236 ? -47.462 -1.327 0.601 1.00 70.00 236 VAL A C 1
ATOM 1884 O O . VAL A 1 236 ? -48.029 -0.548 1.364 1.00 70.00 236 VAL A O 1
ATOM 1887 N N . ALA A 1 237 ? -47.182 -2.587 0.955 1.00 74.94 237 ALA A N 1
ATOM 1888 C CA . ALA A 1 237 ? -47.551 -3.136 2.264 1.00 74.94 237 ALA A CA 1
ATOM 1889 C C . ALA A 1 237 ? -46.834 -2.410 3.419 1.00 74.94 237 ALA A C 1
ATOM 1891 O O . ALA A 1 237 ? -47.430 -2.112 4.459 1.00 74.94 237 ALA A O 1
ATOM 1892 N N . THR A 1 238 ? -45.560 -2.058 3.217 1.00 75.62 238 THR A N 1
ATOM 1893 C CA . THR A 1 238 ? -44.789 -1.275 4.192 1.00 75.62 238 THR A CA 1
ATOM 1894 C C . THR A 1 238 ? -45.357 0.140 4.323 1.00 75.62 238 THR A C 1
ATOM 1896 O O . THR A 1 238 ? -45.573 0.605 5.439 1.00 75.62 238 THR A O 1
ATOM 1899 N N . ALA A 1 239 ? -45.688 0.798 3.209 1.00 68.69 239 ALA A N 1
ATOM 1900 C CA . ALA A 1 239 ? -46.287 2.132 3.215 1.00 68.69 239 ALA A CA 1
ATOM 1901 C C . ALA A 1 239 ? -47.676 2.162 3.882 1.00 68.69 239 ALA A C 1
ATOM 1903 O O . ALA A 1 239 ? -47.950 3.072 4.662 1.00 68.69 239 ALA A O 1
ATOM 1904 N N . GLN A 1 240 ? -48.526 1.154 3.651 1.00 74.75 240 GLN A N 1
ATOM 1905 C CA . GLN A 1 240 ? -49.827 1.023 4.324 1.00 74.75 240 GLN A CA 1
ATOM 1906 C C . GLN A 1 240 ? -49.672 0.844 5.836 1.00 74.75 240 GLN A C 1
ATOM 1908 O O . GLN A 1 240 ? -50.314 1.553 6.607 1.00 74.75 240 GLN A O 1
ATOM 1913 N N . THR A 1 241 ? -48.746 -0.016 6.266 1.00 80.00 241 THR A N 1
ATOM 1914 C CA . THR A 1 241 ? -48.459 -0.227 7.695 1.00 80.00 241 THR A CA 1
ATOM 1915 C C . THR A 1 241 ? -47.943 1.053 8.367 1.00 80.00 241 THR A C 1
ATOM 1917 O O . THR A 1 241 ? -48.231 1.314 9.535 1.00 80.00 241 THR A O 1
ATOM 1920 N N . MET A 1 242 ? -47.162 1.867 7.650 1.00 77.75 242 MET A N 1
ATOM 1921 C CA . MET A 1 242 ? -46.660 3.147 8.161 1.00 77.75 242 MET A CA 1
ATOM 1922 C C . MET A 1 242 ? -47.768 4.203 8.247 1.00 77.75 242 MET A C 1
ATOM 1924 O O . MET A 1 242 ? -47.827 4.934 9.237 1.00 77.75 242 MET A O 1
ATOM 1928 N N . ALA A 1 243 ? -48.692 4.223 7.282 1.00 75.88 243 ALA A N 1
ATOM 1929 C CA . ALA A 1 243 ? -49.861 5.098 7.300 1.00 75.88 243 ALA A CA 1
ATOM 1930 C C . ALA A 1 243 ? -50.836 4.755 8.443 1.00 75.88 243 ALA A C 1
ATOM 1932 O O . ALA A 1 243 ? -51.287 5.657 9.145 1.00 75.88 243 ALA A O 1
ATOM 1933 N N . GLU A 1 244 ? -51.102 3.468 8.696 1.00 85.88 244 GLU A N 1
ATOM 1934 C CA . GLU A 1 244 ? -51.934 3.015 9.827 1.00 85.88 244 GLU A CA 1
ATOM 1935 C C . GLU A 1 244 ? -51.348 3.411 11.188 1.00 85.88 244 GLU A C 1
ATOM 1937 O O . GLU A 1 244 ? -52.081 3.675 12.139 1.00 85.88 244 GLU A O 1
ATOM 1942 N N . LYS A 1 245 ? -50.018 3.495 11.278 1.00 86.62 245 LYS A N 1
ATOM 1943 C CA . LYS A 1 245 ? -49.303 3.923 12.486 1.00 86.62 245 LYS A CA 1
ATOM 1944 C C . LYS A 1 245 ? -49.147 5.441 12.602 1.00 86.62 245 LYS A C 1
ATOM 1946 O O . LYS A 1 245 ? -48.500 5.900 13.538 1.00 86.62 245 LYS A O 1
ATOM 1951 N N . GLY A 1 246 ? -49.719 6.218 11.678 1.00 86.62 246 GLY A N 1
ATOM 1952 C CA . GLY A 1 246 ? -49.639 7.681 11.685 1.00 86.62 246 GLY A CA 1
ATOM 1953 C C . GLY A 1 246 ? -48.245 8.235 11.376 1.00 86.62 246 GLY A C 1
ATOM 1954 O O . GLY A 1 246 ? -47.968 9.390 11.689 1.00 86.62 246 GLY A O 1
ATOM 1955 N N . ILE A 1 247 ? -47.360 7.438 10.768 1.00 79.44 247 ILE A N 1
ATOM 1956 C CA . ILE A 1 247 ? -45.999 7.858 10.418 1.00 79.44 247 ILE A CA 1
ATOM 1957 C C . ILE A 1 247 ? -46.066 8.592 9.077 1.00 79.44 247 ILE A C 1
ATOM 1959 O O . ILE A 1 247 ? -46.095 7.974 8.013 1.00 79.44 247 ILE A O 1
ATOM 1963 N N . THR A 1 248 ? -46.117 9.922 9.118 1.00 70.94 248 THR A N 1
ATOM 1964 C CA . THR A 1 248 ? -46.290 10.756 7.915 1.00 70.94 248 THR A CA 1
ATOM 1965 C C . THR A 1 248 ? -44.978 11.173 7.253 1.00 70.94 248 THR A C 1
ATOM 1967 O O . THR A 1 248 ? -45.001 11.654 6.121 1.00 70.94 248 THR A O 1
ATOM 1970 N N . THR A 1 249 ? -43.833 10.997 7.922 1.00 60.09 249 THR A N 1
ATOM 1971 C CA . THR A 1 249 ? -42.549 11.521 7.435 1.00 60.09 249 THR A CA 1
ATOM 1972 C C . THR A 1 249 ? -41.398 10.595 7.816 1.00 60.09 249 THR A C 1
ATOM 1974 O O . THR A 1 249 ? -41.150 10.364 8.994 1.00 60.09 249 THR A O 1
ATOM 1977 N N . ILE A 1 250 ? -40.659 10.092 6.823 1.00 55.00 250 ILE A N 1
ATOM 1978 C CA . ILE A 1 250 ? -39.407 9.355 7.035 1.00 55.00 250 ILE A CA 1
ATOM 1979 C C . ILE A 1 250 ? -38.275 10.240 6.529 1.00 55.00 250 ILE A C 1
ATOM 1981 O O . ILE A 1 250 ? -38.107 10.423 5.323 1.00 55.00 250 ILE A O 1
ATOM 1985 N N . THR A 1 251 ? -37.486 10.801 7.437 1.00 42.00 251 THR A N 1
ATOM 1986 C CA . THR A 1 251 ? -36.224 11.448 7.077 1.00 42.00 251 THR A CA 1
ATOM 1987 C C . THR A 1 251 ? -35.143 10.380 7.017 1.00 42.00 251 THR A C 1
ATOM 1989 O O . THR A 1 251 ? -34.714 9.860 8.046 1.00 42.00 251 THR A O 1
ATOM 1992 N N . LEU A 1 252 ? -34.718 10.023 5.805 1.00 37.56 252 LEU A N 1
ATOM 1993 C CA . LEU A 1 252 ? -33.550 9.171 5.602 1.00 37.56 252 LEU A CA 1
ATOM 1994 C C . LEU A 1 252 ? -32.295 10.012 5.831 1.00 37.56 252 LEU A C 1
ATOM 1996 O O . LEU A 1 252 ? -31.742 10.589 4.897 1.00 37.56 252 LEU A O 1
ATOM 2000 N N . ASP A 1 253 ? -31.872 10.104 7.088 1.00 38.03 253 ASP A N 1
ATOM 2001 C CA . ASP A 1 253 ? -30.538 10.586 7.415 1.00 38.03 253 ASP A CA 1
ATOM 2002 C C . ASP A 1 253 ? -29.550 9.436 7.183 1.00 38.03 253 ASP A C 1
ATOM 2004 O O . ASP A 1 253 ? -29.693 8.344 7.741 1.00 38.03 253 ASP A O 1
ATOM 2008 N N . THR A 1 254 ? -28.569 9.645 6.307 1.00 48.53 254 THR A N 1
ATOM 2009 C CA . THR A 1 254 ? -27.621 8.603 5.883 1.00 48.53 254 THR A CA 1
ATOM 2010 C C . THR A 1 254 ? -26.682 8.143 6.996 1.00 48.53 254 THR A C 1
ATOM 2012 O O . THR A 1 254 ? -25.903 7.216 6.777 1.00 48.53 254 THR A O 1
ATOM 2015 N N . GLU A 1 255 ? -26.740 8.768 8.175 1.00 48.53 255 GLU A N 1
ATOM 2016 C CA . GLU A 1 255 ? -25.801 8.487 9.257 1.00 48.53 255 GLU A CA 1
ATOM 2017 C C . GLU A 1 255 ? -26.414 7.860 10.513 1.00 48.53 255 GLU A C 1
ATOM 2019 O O . GLU A 1 255 ? -25.668 7.178 11.205 1.00 48.53 255 GLU A O 1
ATOM 2024 N N . ASN A 1 256 ? -27.724 7.959 10.789 1.00 48.22 256 ASN A N 1
ATOM 2025 C CA . ASN A 1 256 ? -28.375 7.221 11.888 1.00 48.22 256 ASN A CA 1
ATOM 2026 C C . ASN A 1 256 ? -29.896 7.102 11.682 1.00 48.22 256 ASN A C 1
ATOM 2028 O O . ASN A 1 256 ? -30.600 8.105 11.604 1.00 48.22 256 ASN A O 1
ATOM 2032 N N . ALA A 1 257 ? -30.426 5.875 11.660 1.00 33.53 257 ALA A N 1
ATOM 2033 C CA . ALA A 1 257 ? -31.866 5.633 11.597 1.00 33.53 257 ALA A CA 1
ATOM 2034 C C . ALA A 1 257 ? -32.499 5.764 12.994 1.00 33.53 257 ALA A C 1
ATOM 2036 O O . ALA A 1 257 ? -32.372 4.863 13.825 1.00 33.53 257 ALA A O 1
ATOM 2037 N N . HIS A 1 258 ? -33.212 6.863 13.237 1.00 44.19 258 HIS A N 1
ATOM 2038 C CA . HIS A 1 258 ? -34.144 6.995 14.356 1.00 44.19 258 HIS A CA 1
ATOM 2039 C C . HIS A 1 258 ? -35.565 7.168 13.815 1.00 44.19 258 HIS A C 1
ATOM 2041 O O . HIS A 1 258 ? -35.800 7.981 12.924 1.00 44.19 258 HIS A O 1
ATOM 2047 N N . VAL A 1 259 ? -36.499 6.378 14.346 1.00 46.41 259 VAL A N 1
ATOM 2048 C CA . VAL A 1 259 ? -37.937 6.510 14.081 1.00 46.41 259 VAL A CA 1
ATOM 2049 C C . VAL A 1 259 ? -38.488 7.507 15.099 1.00 46.41 259 VAL A C 1
ATOM 2051 O O . VAL A 1 259 ? -38.312 7.288 16.299 1.00 46.41 259 VAL A O 1
ATOM 2054 N N . ILE A 1 260 ? -39.093 8.595 14.619 1.00 55.53 260 ILE A N 1
ATOM 2055 C CA . ILE A 1 260 ? -39.900 9.524 15.424 1.00 55.53 260 ILE A CA 1
ATOM 2056 C C . ILE A 1 260 ? -41.364 9.162 15.206 1.00 55.53 260 ILE A C 1
ATOM 2058 O O . ILE A 1 260 ? -41.730 8.961 14.025 1.00 55.53 260 ILE A O 1
#

Sequence (260 aa):
MRLAGQRRAATERGRDINLRAVARYRAKHPERAAAQTAARIAEARGLIIRPRSCEVEFCERSERLHKHHCNYSKPADVIFVCLEHHEHIHHCGPLRLKATSRRKWARAPKASSIKQTIEVCRSSKLIEEKSMRRPQAIKQHAKHIAQKSDPDSPILVGPALSNENDGSLLMRLSFGDRGNKNIQAAFALVTGADRELIIERLKLIFSQRLEVFNSHLQMAEREFELWPSVMTEASVATAQTMAEKGITTITLDTENAHVI

pLDDT: mean 71.55, std 22.53, range [26.23, 98.25]

Radius of gyration: 32.53 Å; chains: 1; bounding box: 106×43×72 Å